Protein AF-0000000077481612 (afdb_homodimer)

Radius of gyration: 26.07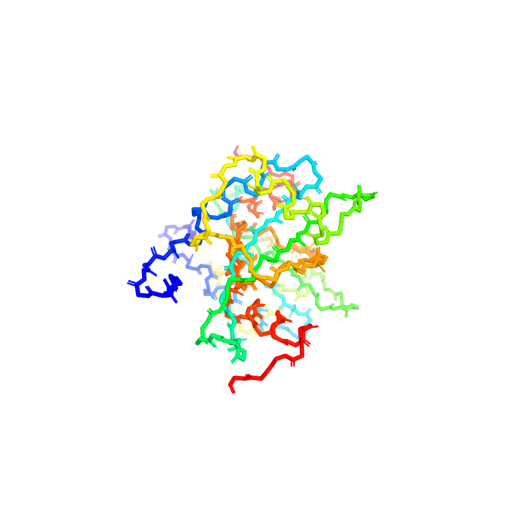 Å; Cα contacts (8 Å, |Δi|>4): 346; chains: 2; bounding box: 36×74×50 Å

Structure (mmCIF, N/CA/C/O backbone):
data_AF-0000000077481612-model_v1
#
loop_
_entity.id
_entity.type
_entity.pdbx_description
1 polymer 'ACSF2 protein'
#
loop_
_atom_site.group_PDB
_atom_site.id
_atom_site.type_symbol
_atom_site.label_atom_id
_atom_site.label_alt_id
_atom_site.label_comp_id
_atom_site.label_asym_id
_atom_site.label_entity_id
_atom_site.label_seq_id
_atom_site.pdbx_PDB_ins_code
_atom_site.Cartn_x
_atom_site.Cartn_y
_atom_site.Cartn_z
_atom_site.occupancy
_atom_site.B_iso_or_equiv
_atom_site.auth_seq_id
_atom_site.auth_comp_id
_atom_site.auth_asym_id
_atom_site.auth_atom_id
_atom_site.pdbx_PDB_model_num
ATOM 1 N N . MET A 1 1 ? 9.594 20.703 1.85 1 82.44 1 MET A N 1
ATOM 2 C CA . MET A 1 1 ? 10.039 21.859 2.615 1 82.44 1 MET A CA 1
ATOM 3 C C . MET A 1 1 ? 9.164 23.078 2.316 1 82.44 1 MET A C 1
ATOM 5 O O . MET A 1 1 ? 8.68 23.234 1.196 1 82.44 1 MET A O 1
ATOM 9 N N . ILE A 1 2 ? 8.945 23.766 3.361 1 88.56 2 ILE A N 1
ATOM 10 C CA . ILE A 1 2 ? 8.07 24.938 3.234 1 88.56 2 ILE A CA 1
ATOM 11 C C . ILE A 1 2 ? 8.875 26.203 3.475 1 88.56 2 ILE A C 1
ATOM 13 O O . ILE A 1 2 ? 9.625 26.297 4.449 1 88.56 2 ILE A O 1
ATOM 17 N N . ILE A 1 3 ? 8.812 27.156 2.613 1 83.31 3 ILE A N 1
ATOM 18 C CA . ILE A 1 3 ? 9.516 28.422 2.775 1 83.31 3 ILE A CA 1
ATOM 19 C C . ILE A 1 3 ? 8.547 29.484 3.295 1 83.31 3 ILE A C 1
ATOM 21 O O . ILE A 1 3 ? 7.594 29.844 2.605 1 83.31 3 ILE A O 1
ATOM 25 N N . ARG A 1 4 ? 8.82 29.844 4.523 1 81.75 4 ARG A N 1
ATOM 26 C CA . ARG A 1 4 ? 8.008 30.875 5.164 1 81.75 4 ARG A CA 1
ATOM 27 C C . ARG A 1 4 ? 8.852 32.094 5.527 1 81.75 4 ARG A C 1
ATOM 29 O O . ARG A 1 4 ? 9.695 32.031 6.426 1 81.75 4 ARG A O 1
ATOM 36 N N . ASN A 1 5 ? 8.523 33.188 4.887 1 81.31 5 ASN A N 1
ATOM 37 C CA . ASN A 1 5 ? 9.25 34.438 5.176 1 81.31 5 ASN A CA 1
ATOM 38 C C . ASN A 1 5 ? 10.758 34.25 5.043 1 81.31 5 ASN A C 1
ATOM 40 O O . ASN A 1 5 ? 11.516 34.625 5.926 1 81.31 5 ASN A O 1
ATOM 44 N N . ALA A 1 6 ? 11.172 33.469 4.109 1 82.69 6 ALA A N 1
ATOM 45 C CA . ALA A 1 6 ? 12.57 33.25 3.742 1 82.69 6 ALA A CA 1
ATOM 46 C C . ALA A 1 6 ? 13.211 32.219 4.648 1 82.69 6 ALA A C 1
ATOM 48 O O . ALA A 1 6 ? 14.43 32.031 4.621 1 82.69 6 ALA A O 1
ATOM 49 N N . TYR A 1 7 ? 12.43 31.625 5.469 1 88 7 TYR A N 1
ATOM 50 C CA . TYR A 1 7 ? 12.922 30.547 6.328 1 88 7 TYR A CA 1
ATOM 51 C C . TYR A 1 7 ? 12.414 29.188 5.848 1 88 7 TYR A C 1
ATOM 53 O O . TYR A 1 7 ? 11.273 29.078 5.383 1 88 7 TYR A O 1
ATOM 61 N N . ASN A 1 8 ? 13.258 28.266 6.012 1 91.06 8 ASN A N 1
ATOM 62 C CA . ASN A 1 8 ? 12.875 26.906 5.68 1 91.06 8 ASN A CA 1
ATOM 63 C C . ASN A 1 8 ? 12.305 26.172 6.891 1 91.06 8 ASN A C 1
ATOM 65 O O . ASN A 1 8 ? 12.961 26.078 7.93 1 91.06 8 ASN A O 1
ATOM 69 N N . VAL A 1 9 ? 11.094 25.75 6.688 1 94 9 VAL A N 1
ATOM 70 C CA . VAL A 1 9 ? 10.453 24.969 7.746 1 94 9 VAL A CA 1
ATOM 71 C C . VAL A 1 9 ? 10.195 23.547 7.266 1 94 9 VAL A C 1
ATOM 73 O O . VAL A 1 9 ? 9.398 23.328 6.355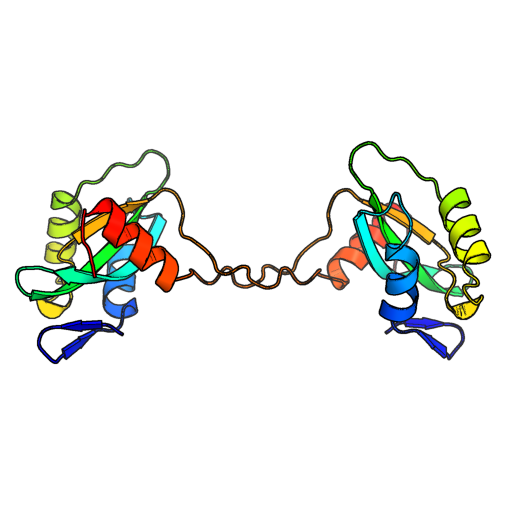 1 94 9 VAL A O 1
ATOM 76 N N . HIS A 1 10 ? 10.945 22.641 7.879 1 95.94 10 HIS A N 1
ATOM 77 C CA . HIS A 1 10 ? 10.656 21.25 7.57 1 95.94 10 HIS A CA 1
ATOM 78 C C . HIS A 1 10 ? 9.305 20.828 8.133 1 95.94 10 HIS A C 1
ATOM 80 O O . HIS A 1 10 ? 8.992 21.125 9.289 1 95.94 10 HIS A O 1
ATOM 86 N N . PRO A 1 11 ? 8.586 20.094 7.371 1 96.75 11 PRO A N 1
ATOM 87 C CA . PRO A 1 11 ? 7.25 19.703 7.82 1 96.75 11 PRO A CA 1
ATOM 88 C C . PRO A 1 11 ? 7.273 18.953 9.148 1 96.75 11 PRO A C 1
ATOM 90 O O . PRO A 1 11 ? 6.391 19.141 9.984 1 96.75 11 PRO A O 1
ATOM 93 N N . SER A 1 12 ? 8.312 18.172 9.336 1 96.5 12 SER A N 1
ATOM 94 C CA . SER A 1 12 ? 8.359 17.328 10.531 1 96.5 12 SER A CA 1
ATOM 95 C C . SER A 1 12 ? 8.469 18.188 11.789 1 96.5 12 SER A C 1
ATOM 97 O O . SER A 1 12 ? 8.023 17.766 12.867 1 96.5 12 SER A O 1
ATOM 99 N N . VAL A 1 13 ? 9.016 19.344 11.68 1 96.31 13 VAL A N 1
ATOM 100 C CA . VAL A 1 13 ? 9.18 20.25 12.82 1 96.31 13 VAL A CA 1
ATOM 101 C C . VAL A 1 13 ? 7.809 20.641 13.367 1 96.31 13 VAL A C 1
ATOM 103 O O . VAL A 1 13 ? 7.645 20.844 14.57 1 96.31 13 VAL A O 1
ATOM 106 N N . VAL A 1 14 ? 6.84 20.719 12.5 1 97.88 14 VAL A N 1
ATOM 107 C CA . VAL A 1 14 ? 5.477 21.078 12.867 1 97.88 14 VAL A CA 1
ATOM 108 C C . VAL A 1 14 ? 4.668 19.828 13.18 1 97.88 14 VAL A C 1
ATOM 110 O O . VAL A 1 14 ? 3.885 19.812 14.133 1 97.88 14 VAL A O 1
ATOM 113 N N . GLU A 1 15 ? 4.941 18.781 12.438 1 98.38 15 GLU A N 1
ATOM 114 C CA . GLU A 1 15 ? 4.195 17.531 12.578 1 98.38 15 GLU A CA 1
ATOM 115 C C . GLU A 1 15 ? 4.465 16.891 13.938 1 98.38 15 GLU A C 1
ATOM 117 O O . GLU A 1 15 ? 3.535 16.422 14.602 1 98.38 15 GLU A O 1
ATOM 122 N N . ALA A 1 16 ? 5.707 16.875 14.328 1 97.62 16 ALA A N 1
ATOM 123 C CA . ALA A 1 16 ? 6.125 16.141 15.523 1 97.62 16 ALA A CA 1
ATOM 124 C C . ALA A 1 16 ? 5.391 16.656 16.766 1 97.62 16 ALA A C 1
ATOM 126 O O . ALA A 1 16 ? 4.73 15.883 17.453 1 97.62 16 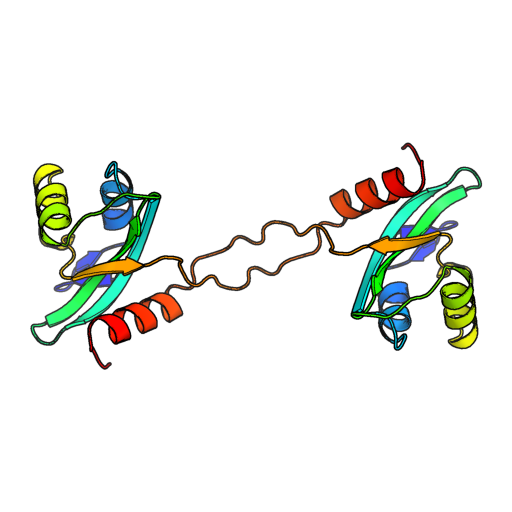ALA A O 1
ATOM 127 N N . PRO A 1 17 ? 5.414 17.891 17.016 1 97.94 17 PRO A N 1
ATOM 128 C CA . PRO A 1 17 ? 4.707 18.359 18.219 1 97.94 17 PRO A CA 1
ATOM 129 C C . PRO A 1 17 ? 3.191 18.203 18.109 1 97.94 17 PRO A C 1
ATOM 131 O O . PRO A 1 17 ? 2.521 17.906 19.094 1 97.94 17 PRO A O 1
ATOM 134 N N . LEU A 1 18 ? 2.604 18.438 16.922 1 98.25 18 LEU A N 1
ATOM 135 C CA . LEU A 1 18 ? 1.158 18.344 16.75 1 98.25 18 LEU A CA 1
ATOM 136 C C . LEU A 1 18 ? 0.681 16.906 16.953 1 98.25 18 LEU A C 1
ATOM 138 O O . LEU A 1 18 ? -0.434 16.672 17.438 1 98.25 18 LEU A O 1
ATOM 142 N N . SER A 1 19 ? 1.5 16.031 16.578 1 97.94 19 SER A N 1
ATOM 143 C CA . SER A 1 19 ? 1.149 14.617 16.688 1 97.94 19 SER A CA 1
ATOM 144 C C . SER A 1 19 ? 0.989 14.211 18.156 1 97.94 19 SER A C 1
ATOM 146 O O . SER A 1 19 ? 0.402 13.164 18.453 1 97.94 19 SER A O 1
ATOM 148 N N . LYS A 1 20 ? 1.458 15 19.062 1 96.75 20 LYS A N 1
ATOM 149 C CA . LYS A 1 20 ? 1.392 14.703 20.484 1 96.75 20 LYS A CA 1
ATOM 150 C C . LYS A 1 20 ? 0.046 15.117 21.078 1 96.75 20 LYS A C 1
ATOM 152 O O . LYS A 1 20 ? -0.263 14.789 22.219 1 96.75 20 LYS A O 1
ATOM 157 N N . HIS A 1 21 ? -0.741 15.859 20.438 1 97.62 21 HIS A N 1
ATOM 158 C CA . HIS A 1 21 ? -2.064 16.234 20.922 1 97.62 21 HIS A CA 1
ATOM 159 C C . HIS A 1 21 ? -2.914 15.008 21.219 1 97.62 21 HIS A C 1
ATOM 161 O O . HIS A 1 21 ? -3.01 14.102 20.391 1 97.62 21 HIS A O 1
ATOM 167 N N . PRO A 1 22 ? -3.592 14.953 22.281 1 97.12 22 PRO A N 1
ATOM 168 C CA . PRO A 1 22 ? -4.289 13.742 22.719 1 97.12 22 PRO A CA 1
ATOM 169 C C . PRO A 1 22 ? -5.406 13.328 21.766 1 97.12 22 PRO A C 1
ATOM 171 O O . PRO A 1 22 ? -5.754 12.148 21.688 1 97.12 22 PRO A O 1
ATOM 174 N N . LYS A 1 23 ? -5.91 14.258 21 1 98.12 23 LYS A N 1
ATOM 175 C CA . LYS A 1 23 ? -7.059 13.961 20.156 1 98.12 23 LYS A CA 1
ATOM 176 C C . LYS A 1 23 ? -6.633 13.742 18.703 1 98.12 23 LYS A C 1
ATOM 178 O O . LYS A 1 23 ? -7.465 13.438 17.859 1 98.12 23 LYS A O 1
ATOM 183 N N . VAL A 1 24 ? -5.332 13.805 18.359 1 98.06 24 VAL A N 1
ATOM 184 C CA . VAL A 1 24 ? -4.836 13.711 16.984 1 98.06 24 VAL A CA 1
ATOM 185 C C . VAL A 1 24 ? -4.34 12.289 16.703 1 98.06 24 VAL A C 1
ATOM 187 O O . VAL A 1 24 ? -3.545 11.742 17.469 1 98.06 24 VAL A O 1
ATOM 190 N N . GLN A 1 25 ? -4.859 11.664 15.68 1 97.5 25 GLN A N 1
ATOM 191 C CA . GLN A 1 25 ? -4.406 10.352 15.227 1 97.5 25 GLN A CA 1
ATOM 192 C C . GLN A 1 25 ? -3.184 10.477 14.32 1 97.5 25 GLN A C 1
ATOM 194 O O . GLN A 1 25 ? -2.242 9.688 14.438 1 97.5 25 GLN A O 1
ATOM 199 N N . ASP A 1 26 ? -3.293 11.406 13.359 1 97 26 ASP A N 1
ATOM 200 C CA . ASP A 1 26 ? -2.215 11.633 12.406 1 97 26 ASP A CA 1
ATOM 201 C C . ASP A 1 26 ? -2.227 13.07 11.891 1 97 26 ASP A C 1
ATOM 203 O O . ASP A 1 26 ? -3.264 13.734 11.914 1 97 26 ASP A O 1
ATOM 207 N N . VAL A 1 27 ? -1.103 13.539 11.523 1 98.44 27 VAL A N 1
ATOM 208 C CA . VAL A 1 27 ? -1.005 14.906 11.031 1 98.44 27 VAL A CA 1
ATOM 209 C C . VAL A 1 27 ? 0.068 14.992 9.945 1 98.44 27 VAL A C 1
ATOM 211 O O . VAL A 1 27 ? 1.128 14.375 10.07 1 98.44 27 VAL A O 1
ATOM 214 N N . ARG A 1 28 ? -0.26 15.719 8.93 1 98.19 28 ARG A N 1
ATOM 215 C CA . ARG A 1 28 ? 0.676 16.031 7.852 1 98.19 28 ARG A CA 1
ATOM 216 C C . ARG A 1 28 ? 0.615 17.516 7.48 1 98.19 28 ARG A C 1
ATOM 218 O O . ARG A 1 28 ? -0.46 18.109 7.484 1 98.19 28 ARG A O 1
ATOM 225 N N . ILE A 1 29 ? 1.777 17.984 7.16 1 98.38 29 ILE A N 1
ATOM 226 C CA . ILE A 1 29 ? 1.876 19.422 6.871 1 98.38 29 ILE A CA 1
ATOM 227 C C . ILE A 1 29 ? 2.088 19.625 5.371 1 98.38 29 ILE A C 1
ATOM 229 O O . ILE A 1 29 ? 2.904 18.938 4.754 1 98.38 29 ILE A O 1
ATOM 233 N N . VAL A 1 30 ? 1.317 20.516 4.879 1 97.06 30 VAL A N 1
ATOM 234 C CA . VAL A 1 30 ? 1.539 20.969 3.51 1 97.06 30 VAL A CA 1
ATOM 235 C C . VAL A 1 30 ? 1.573 22.5 3.479 1 97.06 30 VAL A C 1
ATOM 237 O O . VAL A 1 30 ? 1.22 23.156 4.461 1 97.06 30 VAL A O 1
ATOM 240 N N . SER A 1 31 ? 2.025 23.047 2.387 1 96.06 31 SER A N 1
ATOM 241 C CA . SER A 1 31 ? 1.963 24.484 2.146 1 96.06 31 SER A CA 1
ATOM 242 C C . SER A 1 31 ? 0.891 24.828 1.118 1 96.06 31 SER A C 1
ATOM 244 O O . SER A 1 31 ? 0.707 24.094 0.14 1 96.06 31 SER A O 1
ATOM 246 N N . VAL A 1 32 ? 0.222 25.922 1.37 1 95.31 32 VAL A N 1
ATOM 247 C CA . VAL A 1 32 ? -0.818 26.359 0.449 1 95.31 32 VAL A CA 1
ATOM 248 C C . VAL A 1 32 ? -0.63 27.844 0.138 1 95.31 32 VAL A C 1
ATOM 250 O O . VAL A 1 32 ? -0.008 28.578 0.913 1 95.31 32 VAL A O 1
ATOM 253 N N . PRO A 1 33 ? -1.153 28.219 -1.022 1 93.06 33 PRO A N 1
ATOM 254 C CA . PRO A 1 33 ? -1.11 29.656 -1.292 1 93.06 33 PRO A CA 1
ATOM 255 C C . PRO A 1 33 ? -1.98 30.453 -0.33 1 93.06 33 PRO A C 1
ATOM 257 O O . PRO A 1 33 ? -3.025 29.984 0.116 1 93.06 33 PRO A O 1
ATOM 260 N N . ASP A 1 34 ? -1.509 31.625 0.02 1 87.75 34 ASP A N 1
ATOM 261 C CA . ASP A 1 34 ? -2.268 32.5 0.923 1 87.75 34 ASP A CA 1
ATOM 262 C C . ASP A 1 34 ? -2.305 33.938 0.412 1 87.75 34 ASP A C 1
ATOM 264 O O . ASP A 1 34 ? -1.282 34.469 -0.02 1 87.75 34 ASP A O 1
ATOM 268 N N . PRO A 1 35 ? -3.461 34.469 0.423 1 82.69 35 PRO A N 1
ATOM 269 C CA . PRO A 1 35 ? -3.609 35.812 -0.076 1 82.69 35 PRO A CA 1
ATOM 270 C C . PRO A 1 35 ? -2.738 36.812 0.677 1 82.69 35 PRO A C 1
ATOM 272 O O . PRO A 1 35 ? -2.285 37.812 0.096 1 82.69 35 PRO A O 1
ATOM 275 N N . ALA A 1 36 ? -2.625 36.625 1.955 1 79 36 ALA A N 1
ATOM 276 C CA . ALA A 1 36 ? -1.896 37.562 2.803 1 79 36 ALA A CA 1
ATOM 277 C C . ALA A 1 36 ? -0.388 37.375 2.68 1 79 36 ALA A C 1
ATOM 279 O O . ALA A 1 36 ? 0.392 38.281 2.922 1 79 36 ALA A O 1
ATOM 280 N N . SER A 1 37 ? -0.119 36.156 2.289 1 78.69 37 SER A N 1
ATOM 281 C CA . SER A 1 37 ? 1.284 35.781 2.139 1 78.69 37 SER A CA 1
ATOM 282 C C . SER A 1 37 ? 1.513 35 0.859 1 78.69 37 SER A C 1
ATOM 284 O O . SER A 1 37 ? 0.578 34.75 0.086 1 78.69 37 SER A O 1
ATOM 286 N N . VAL A 1 38 ? 2.773 34.625 0.531 1 82.25 38 VAL A N 1
ATOM 287 C CA . VAL A 1 38 ? 3.09 33.781 -0.617 1 82.25 38 VAL A CA 1
ATOM 288 C C . VAL A 1 38 ? 2.652 32.344 -0.338 1 82.25 38 VAL A C 1
ATOM 290 O O . VAL A 1 38 ? 1.915 31.75 -1.127 1 82.25 38 VAL A O 1
ATOM 293 N N . GLU A 1 39 ? 3.047 31.906 0.846 1 90.81 39 GLU A N 1
ATOM 294 C CA . GLU A 1 39 ? 2.699 30.547 1.269 1 90.81 39 GLU A CA 1
ATOM 295 C C . GLU A 1 39 ? 2.369 30.5 2.758 1 90.81 39 GLU A C 1
ATOM 297 O O . GLU A 1 39 ? 2.883 31.312 3.537 1 90.81 39 GLU A O 1
ATOM 302 N N . GLU A 1 40 ? 1.431 29.656 3.025 1 93.5 40 GLU A N 1
ATOM 303 C CA . GLU A 1 40 ? 1.043 29.422 4.414 1 93.5 40 GLU A CA 1
ATOM 304 C C . GLU A 1 40 ? 1.075 27.938 4.758 1 93.5 40 GLU A C 1
ATOM 306 O O . GLU A 1 40 ? 0.86 27.094 3.889 1 93.5 40 GLU A O 1
ATOM 311 N N . ILE A 1 41 ? 1.38 27.641 6.027 1 96.75 41 ILE A N 1
ATOM 312 C CA . ILE A 1 41 ? 1.375 26.266 6.52 1 96.75 41 ILE A CA 1
ATOM 313 C C . ILE A 1 41 ? -0.061 25.828 6.777 1 96.75 41 ILE A C 1
ATOM 315 O O . ILE A 1 41 ? -0.836 26.531 7.418 1 96.75 41 ILE A O 1
ATOM 319 N N . CYS A 1 42 ? -0.366 24.75 6.25 1 97.88 42 CYS A N 1
ATOM 320 C CA . CYS A 1 42 ? -1.646 24.094 6.52 1 97.88 42 CYS A CA 1
ATOM 321 C C . CYS A 1 42 ? -1.446 22.75 7.215 1 97.88 42 CYS A C 1
ATOM 323 O O . CYS A 1 42 ? -0.768 21.875 6.684 1 97.88 42 CYS A O 1
ATOM 325 N N . ALA A 1 43 ? -1.963 22.578 8.391 1 98.81 43 ALA A N 1
ATOM 326 C CA . ALA A 1 43 ? -1.956 21.297 9.086 1 98.81 43 ALA A CA 1
ATOM 327 C C . ALA A 1 43 ? -3.168 20.469 8.703 1 98.81 43 ALA A C 1
ATOM 329 O O . ALA A 1 43 ? -4.312 20.859 8.945 1 98.81 43 ALA A O 1
ATOM 330 N N . CYS A 1 44 ? -2.928 19.375 8.117 1 98.81 44 CYS A N 1
ATOM 331 C CA . CYS A 1 44 ? -3.949 18.375 7.805 1 98.81 44 CYS A CA 1
ATOM 332 C C . CYS A 1 44 ? -4.023 17.312 8.891 1 98.81 44 CYS A C 1
ATOM 334 O O . CYS A 1 44 ? -3.061 16.578 9.109 1 98.81 44 CYS A O 1
ATOM 336 N N . ILE A 1 45 ? -5.172 17.172 9.492 1 98.69 45 ILE A N 1
ATOM 337 C CA . ILE A 1 45 ? -5.223 16.422 10.742 1 98.69 45 ILE A CA 1
ATOM 338 C C . ILE A 1 45 ? -6.297 15.336 10.648 1 98.69 45 ILE A C 1
ATOM 340 O O . ILE A 1 45 ? -7.391 15.586 10.141 1 98.69 45 ILE A O 1
ATOM 344 N N . ILE A 1 46 ? -5.965 14.195 11.055 1 97.56 46 ILE A N 1
ATOM 345 C CA . ILE A 1 46 ? -6.926 13.133 11.32 1 97.56 46 ILE A CA 1
ATOM 346 C C . ILE A 1 46 ? -7.109 12.969 12.82 1 97.56 46 ILE A C 1
ATOM 348 O O . ILE A 1 46 ? -6.133 12.797 13.562 1 97.56 46 ILE A O 1
ATOM 352 N N . LEU A 1 47 ? -8.312 13.039 13.242 1 97.44 47 LEU A N 1
ATOM 353 C CA . LEU A 1 47 ? -8.602 12.922 14.664 1 97.44 47 LEU A CA 1
ATOM 354 C C . LEU A 1 47 ? -8.859 11.469 15.047 1 97.44 47 LEU A C 1
ATOM 356 O O . LEU A 1 47 ? -9.273 10.664 14.203 1 97.44 47 LEU A O 1
ATOM 360 N N . LYS A 1 48 ? -8.578 11.133 16.266 1 96 48 LYS A N 1
ATOM 361 C CA . LYS A 1 48 ? -8.953 9.828 16.797 1 96 48 LYS A CA 1
ATOM 362 C C . LYS A 1 48 ? -10.461 9.625 16.734 1 96 48 LYS A C 1
ATOM 364 O O . LYS A 1 48 ? -11.227 10.594 16.766 1 96 48 LYS A O 1
ATOM 369 N N . GLU A 1 49 ? -10.844 8.484 16.688 1 93.5 49 GLU A N 1
ATOM 370 C CA . GLU A 1 49 ? -12.258 8.156 16.594 1 93.5 49 GLU A CA 1
ATOM 371 C C . GLU A 1 49 ? -13.055 8.812 17.719 1 93.5 49 GLU A C 1
ATOM 373 O O . GLU A 1 49 ? -12.648 8.75 18.875 1 93.5 49 GLU A O 1
ATOM 378 N N . GLY A 1 50 ? -14.133 9.562 17.359 1 95.12 50 GLY A N 1
ATOM 379 C CA . GLY A 1 50 ? -15.039 10.141 18.344 1 95.12 50 GLY A CA 1
ATOM 380 C C . GLY A 1 50 ? -14.562 11.477 18.875 1 95.12 50 GLY A C 1
ATOM 381 O O . GLY A 1 50 ? -15.25 12.102 19.703 1 95.12 50 GLY A O 1
ATOM 382 N N . GLN A 1 51 ? -13.367 11.891 18.547 1 96.81 51 GLN A N 1
ATOM 383 C CA . GLN A 1 51 ? -12.828 13.141 19.047 1 96.81 51 GLN A CA 1
ATOM 384 C C . GLN A 1 51 ? -13.211 14.312 18.156 1 96.81 51 GLN A C 1
ATOM 386 O O . GLN A 1 51 ? -13.5 14.125 16.969 1 96.81 51 GLN A O 1
ATOM 391 N N . SER A 1 52 ? -13.32 15.461 18.75 1 97.06 52 SER A N 1
ATOM 392 C CA . SER A 1 52 ? -13.57 16.703 18.031 1 97.06 52 SER A CA 1
ATOM 393 C C . SER A 1 52 ? -12.672 17.828 18.531 1 97.06 52 SER A C 1
ATOM 395 O O . SER A 1 52 ? -12.5 18 19.734 1 97.06 52 SER A O 1
ATOM 397 N N . VAL A 1 53 ? -12.062 18.453 17.641 1 96.38 53 VAL A N 1
ATOM 398 C CA . VAL A 1 53 ? -11.25 19.641 17.922 1 96.38 53 VAL A CA 1
ATOM 399 C C . VAL A 1 53 ? -11.508 20.703 16.859 1 96.38 53 VAL A C 1
ATOM 401 O O . VAL A 1 53 ? -11.836 20.391 15.719 1 96.38 53 VAL A O 1
ATOM 404 N N . ASP A 1 54 ? -11.492 21.938 17.297 1 96.25 54 ASP A N 1
ATOM 405 C CA . ASP A 1 54 ? -11.578 22.984 16.281 1 96.25 54 ASP A CA 1
ATOM 406 C C . ASP A 1 54 ? -10.242 23.719 16.141 1 96.25 54 ASP A C 1
ATOM 408 O O . ASP A 1 54 ? -9.281 23.422 16.859 1 96.25 54 ASP A O 1
ATOM 412 N N . SER A 1 55 ? -10.195 24.625 15.18 1 97.75 55 SER A N 1
ATOM 413 C CA . SER A 1 55 ? -8.961 25.328 14.859 1 97.75 55 SER A CA 1
ATOM 414 C C . SER A 1 55 ? -8.445 26.109 16.062 1 97.75 55 SER A C 1
ATOM 416 O O . SER A 1 55 ? -7.238 26.219 16.266 1 97.75 55 SER A O 1
ATOM 418 N N . GLU A 1 56 ? -9.375 26.641 16.844 1 97.88 56 GLU A N 1
ATOM 419 C CA . GLU A 1 56 ? -8.984 27.422 18 1 97.88 56 GLU A CA 1
ATOM 420 C C . GLU A 1 56 ? -8.281 26.562 19.047 1 97.88 56 GLU A C 1
ATOM 422 O O . GLU A 1 56 ? -7.277 26.969 19.625 1 97.88 56 GLU A O 1
ATOM 427 N N . GLU A 1 57 ? -8.852 25.469 19.297 1 97.75 57 GLU A N 1
ATOM 428 C CA . GLU A 1 57 ? -8.227 24.547 20.219 1 97.75 57 GLU A CA 1
ATOM 429 C C . GLU A 1 57 ? -6.848 24.109 19.734 1 97.75 57 GLU A C 1
ATOM 431 O O . GLU A 1 57 ? -5.91 24 20.531 1 97.75 57 GLU A O 1
ATOM 436 N N . MET A 1 58 ? -6.727 23.859 18.438 1 98.31 58 MET A N 1
ATOM 437 C 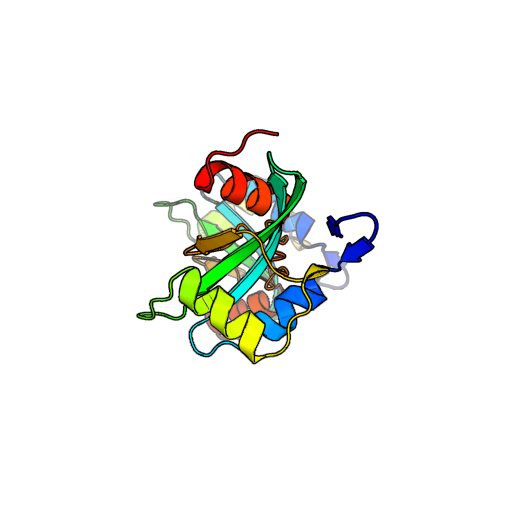CA . MET A 1 58 ? -5.434 23.469 17.891 1 98.31 58 MET A CA 1
ATOM 438 C C . MET A 1 58 ? -4.418 24.594 18.031 1 98.31 58 MET A C 1
ATOM 440 O O . MET A 1 58 ? -3.264 24.359 18.391 1 98.31 58 MET A O 1
ATOM 444 N N . LYS A 1 59 ? -4.852 25.844 17.781 1 97.75 59 LYS A N 1
ATOM 445 C CA . LYS A 1 59 ? -3.973 27 17.938 1 97.75 59 LYS A CA 1
ATOM 446 C C . LYS A 1 59 ? -3.494 27.141 19.375 1 97.75 59 LYS A C 1
ATOM 448 O O . LYS A 1 59 ? -2.309 27.359 19.625 1 97.75 59 LYS A O 1
ATOM 453 N N . THR A 1 60 ? -4.445 27.047 20.25 1 97.94 60 THR A N 1
ATOM 454 C CA . THR A 1 60 ? -4.121 27.141 21.672 1 97.94 60 THR A CA 1
ATOM 455 C C . THR A 1 60 ? -3.1 26.078 22.078 1 97.94 60 THR A C 1
ATOM 457 O O . THR A 1 60 ? -2.154 26.359 22.812 1 97.94 60 THR A O 1
ATOM 460 N N . PHE A 1 61 ? -3.275 24.859 21.625 1 98.38 61 PHE A N 1
ATOM 461 C CA . PHE A 1 61 ? -2.328 23.781 21.891 1 98.38 61 PHE A CA 1
ATOM 462 C C . PHE A 1 61 ? -0.938 24.156 21.391 1 98.38 61 PHE A C 1
ATOM 464 O O . PHE A 1 61 ? 0.056 23.953 22.094 1 98.38 61 PHE A O 1
ATOM 471 N N . CYS A 1 62 ? -0.866 24.641 20.141 1 98.25 62 CYS A N 1
ATOM 472 C CA . CYS A 1 62 ? 0.415 25.031 19.562 1 98.25 62 CYS A CA 1
ATOM 473 C C . CYS A 1 62 ? 1.109 26.062 20.453 1 98.25 62 CYS A C 1
ATOM 475 O O . CYS A 1 62 ? 2.311 25.953 20.719 1 98.25 62 CYS A O 1
ATOM 477 N N . VAL A 1 63 ? 0.31 27 20.938 1 97.5 63 VAL A N 1
ATOM 478 C CA . VAL A 1 63 ? 0.852 28.031 21.797 1 97.5 63 VAL A CA 1
ATOM 479 C C . VAL A 1 63 ? 1.364 27.422 23.094 1 97.5 63 VAL A C 1
ATOM 481 O O . VAL A 1 63 ? 2.469 27.719 23.547 1 97.5 63 VAL A O 1
ATOM 484 N N . ASP A 1 64 ? 0.573 26.594 23.641 1 97.5 64 ASP A N 1
ATOM 485 C CA . ASP A 1 64 ? 0.869 25.984 24.938 1 97.5 64 ASP A CA 1
ATOM 486 C C . ASP A 1 64 ? 2.168 25.188 24.875 1 97.5 64 ASP A C 1
ATOM 488 O O . ASP A 1 64 ? 2.914 25.125 25.859 1 97.5 64 ASP A O 1
ATOM 492 N N . ILE A 1 65 ? 2.418 24.578 23.797 1 96.75 65 ILE A N 1
ATOM 493 C CA . ILE A 1 65 ? 3.598 23.719 23.703 1 96.75 65 ILE A CA 1
ATOM 494 C C . ILE A 1 65 ? 4.805 24.547 23.281 1 96.75 65 ILE A C 1
ATOM 496 O O . ILE A 1 65 ? 5.898 24.016 23.078 1 96.75 65 ILE A O 1
ATOM 500 N N . GLY A 1 66 ? 4.594 25.828 22.984 1 96.62 66 GLY A N 1
ATOM 501 C CA . GLY A 1 66 ? 5.707 26.719 22.703 1 96.62 66 GLY A CA 1
ATOM 502 C C . GLY A 1 66 ? 6.098 26.75 21.234 1 96.62 66 GLY A C 1
ATOM 503 O O . GLY A 1 66 ? 7.258 27 20.906 1 96.62 66 GLY A O 1
ATOM 504 N N . MET A 1 67 ? 5.184 26.469 20.375 1 97.19 67 MET A N 1
ATOM 505 C CA . MET A 1 67 ? 5.492 26.547 18.938 1 97.19 67 MET A CA 1
ATOM 506 C C . MET A 1 67 ? 5.836 27.969 18.547 1 97.19 67 MET A C 1
ATOM 508 O O . MET A 1 67 ? 5.141 28.922 18.922 1 97.19 67 MET A O 1
ATOM 512 N N . VAL A 1 68 ? 6.906 28.094 17.875 1 95.56 68 VAL A N 1
ATOM 513 C CA . VAL A 1 68 ? 7.359 29.438 17.5 1 95.56 68 VAL A CA 1
ATOM 514 C C . VAL A 1 68 ? 6.52 29.953 16.328 1 95.56 68 VAL A C 1
ATOM 516 O O . VAL A 1 68 ? 5.992 29.172 15.539 1 95.56 68 VAL A O 1
ATOM 519 N N . PRO A 1 69 ? 6.402 31.234 16.109 1 94.5 69 PRO A N 1
ATOM 520 C CA . PRO A 1 69 ? 5.5 31.844 15.148 1 94.5 69 PRO A CA 1
ATOM 521 C C . PRO A 1 69 ? 5.73 31.344 13.719 1 94.5 69 PRO A C 1
ATOM 523 O O . PRO A 1 69 ? 4.77 31.094 12.992 1 94.5 69 PRO A O 1
ATOM 526 N N . ILE A 1 70 ? 6.988 31.109 13.312 1 94.12 70 ILE A N 1
ATOM 527 C CA . ILE A 1 70 ? 7.297 30.719 11.945 1 94.12 70 ILE A CA 1
ATOM 528 C C . ILE A 1 70 ? 6.809 29.297 11.695 1 94.12 70 ILE A C 1
ATOM 530 O O . ILE A 1 70 ? 6.609 28.891 10.555 1 94.12 70 ILE A O 1
ATOM 534 N N . GLU A 1 71 ? 6.59 28.531 12.742 1 95.75 71 GLU A N 1
ATOM 535 C CA . GLU A 1 71 ? 6.129 27.141 12.656 1 95.75 71 GLU A CA 1
ATOM 536 C C . GLU A 1 71 ? 4.609 27.062 12.781 1 95.75 71 GLU A C 1
ATOM 538 O O . GLU A 1 71 ? 4.012 26.031 12.461 1 95.75 71 GLU A O 1
ATOM 543 N N . MET A 1 72 ? 3.996 28.125 13.148 1 96.69 72 MET A N 1
ATOM 544 C CA . MET A 1 72 ? 2.564 28.109 13.438 1 96.69 72 MET A CA 1
ATOM 545 C C . MET A 1 72 ? 1.748 27.938 12.164 1 96.69 72 MET A C 1
ATOM 547 O O . MET A 1 72 ? 1.849 28.734 11.242 1 96.69 72 MET A O 1
ATOM 551 N N . PRO A 1 73 ? 0.925 26.891 12.164 1 97.56 73 PRO A N 1
ATOM 552 C CA . PRO A 1 73 ? 0.053 26.75 10.992 1 97.56 73 PRO A CA 1
ATOM 553 C C . PRO A 1 73 ? -0.964 27.891 10.883 1 97.56 73 PRO A C 1
ATOM 555 O O . PRO A 1 73 ? -1.553 28.297 11.891 1 97.56 73 PRO A O 1
ATOM 558 N N . GLY A 1 74 ? -1.126 28.375 9.727 1 95.94 74 GLY A N 1
ATOM 559 C CA . GLY A 1 74 ? -2.182 29.344 9.469 1 95.94 74 GLY A CA 1
ATOM 560 C C . GLY A 1 74 ? -3.541 28.703 9.258 1 95.94 74 GLY A C 1
ATOM 561 O O . GLY A 1 74 ? -4.574 29.344 9.453 1 95.94 74 GLY A O 1
ATOM 562 N N . TYR A 1 75 ? -3.51 27.5 8.82 1 97.19 75 TYR A N 1
ATOM 563 C CA . TYR A 1 75 ? -4.738 26.766 8.586 1 97.19 75 TYR A CA 1
ATOM 564 C C . TYR A 1 75 ? -4.695 25.406 9.281 1 97.19 75 TYR A C 1
ATOM 566 O O . TYR A 1 75 ? -3.652 24.75 9.312 1 97.19 75 TYR A O 1
ATOM 574 N N . PHE A 1 76 ? -5.809 25 9.852 1 98.56 76 PHE A N 1
ATOM 575 C CA . PHE A 1 76 ? -6.062 23.641 10.344 1 98.56 76 PHE A CA 1
ATOM 576 C C . PHE A 1 76 ? -7.254 23.016 9.633 1 98.56 76 PHE A C 1
ATOM 578 O O . PHE A 1 76 ? -8.359 23.562 9.672 1 98.56 76 PHE A O 1
ATOM 585 N N . ILE A 1 77 ? -6.992 21.953 8.961 1 98.31 77 ILE A N 1
ATOM 586 C CA . ILE A 1 77 ? -8.125 21.234 8.375 1 98.31 77 ILE A CA 1
ATOM 587 C C . ILE A 1 77 ? -8.18 19.812 8.93 1 98.31 77 ILE A C 1
ATOM 589 O O . ILE A 1 77 ? -7.156 19.25 9.32 1 98.31 77 ILE A O 1
ATOM 593 N N . PHE A 1 78 ? -9.367 19.25 8.922 1 98.31 78 PHE A N 1
ATOM 594 C CA . PHE A 1 78 ? -9.609 17.938 9.5 1 98.31 78 PHE A CA 1
ATOM 595 C C . PHE A 1 78 ? -10.117 16.969 8.438 1 98.31 78 PHE A C 1
ATOM 597 O O . PHE A 1 78 ? -11.102 17.266 7.75 1 98.31 78 PHE A O 1
ATOM 604 N N . LEU A 1 79 ? -9.383 15.883 8.281 1 97.44 79 LEU A N 1
ATOM 605 C CA . LEU A 1 79 ? -9.672 14.883 7.258 1 97.44 79 LEU A CA 1
ATOM 606 C C . LEU A 1 79 ? -9.914 13.516 7.891 1 97.44 79 LEU A C 1
ATOM 608 O O . LEU A 1 79 ? -9.453 13.25 9.008 1 97.44 79 LEU A O 1
ATOM 612 N N . ASP A 1 80 ? -10.562 12.656 7.062 1 95.06 80 ASP A N 1
ATOM 613 C CA . ASP A 1 80 ? -10.797 11.297 7.527 1 95.06 80 ASP A CA 1
ATOM 614 C C . ASP A 1 80 ? -9.609 10.391 7.211 1 95.06 80 ASP A C 1
ATOM 616 O O . ASP A 1 80 ? -9.344 9.422 7.93 1 95.06 80 ASP A O 1
ATOM 620 N N . GLU A 1 81 ? -8.977 10.641 6.066 1 93.56 81 GLU A N 1
ATOM 621 C CA . GLU A 1 81 ? -7.82 9.875 5.605 1 93.56 81 GLU A CA 1
ATOM 622 C C . GLU A 1 81 ? -6.902 10.734 4.738 1 93.56 81 GLU A C 1
ATOM 624 O O . GLU A 1 81 ? -7.32 11.773 4.219 1 93.56 81 GLU A O 1
ATOM 629 N N . PHE A 1 82 ? -5.645 10.32 4.711 1 94.5 82 PHE A N 1
ATOM 630 C CA . PHE A 1 82 ? -4.707 10.961 3.795 1 94.5 82 PHE A CA 1
ATOM 631 C C . PHE A 1 82 ? -4.641 10.211 2.473 1 94.5 82 PHE A C 1
ATOM 633 O O . PHE A 1 82 ? -4.762 8.984 2.443 1 94.5 82 PHE A O 1
ATOM 640 N N . PRO A 1 83 ? -4.438 10.961 1.398 1 91.69 83 PRO A N 1
ATOM 641 C CA . PRO A 1 83 ? -4.082 10.266 0.161 1 91.69 83 PRO A CA 1
ATOM 642 C C . PRO A 1 83 ? -2.713 9.594 0.238 1 91.69 83 PRO A C 1
ATOM 644 O O . PRO A 1 83 ? -1.766 10.164 0.78 1 91.69 83 PRO A O 1
ATOM 647 N N . VAL A 1 84 ? -2.662 8.398 -0.219 1 85.81 84 VAL A N 1
ATOM 648 C CA . VAL A 1 84 ? -1.409 7.656 -0.151 1 85.81 84 VAL A CA 1
ATOM 649 C C . VAL A 1 84 ? -0.961 7.27 -1.559 1 85.81 84 VAL A C 1
ATOM 651 O O . VAL A 1 84 ? -1.784 7.152 -2.469 1 85.81 84 VAL A O 1
ATOM 654 N N . VAL A 1 85 ? 0.292 7.508 -1.761 1 72.06 85 VAL A N 1
ATOM 655 C CA . VAL A 1 85 ? 0.872 6.992 -2.996 1 72.06 85 VAL A CA 1
ATOM 656 C C . VAL A 1 85 ? 0.896 5.465 -2.957 1 72.06 85 VAL A C 1
ATOM 658 O O . VAL A 1 85 ? 1.097 4.871 -1.897 1 72.06 85 VAL A O 1
ATOM 661 N N . ALA A 1 86 ? -0.002 4.973 -3.867 1 58.38 86 ALA A N 1
ATOM 662 C CA . ALA A 1 86 ? -0.024 3.516 -3.992 1 58.38 86 ALA A CA 1
ATOM 663 C C . ALA A 1 86 ? 1.363 2.924 -3.766 1 58.38 86 ALA A C 1
ATOM 665 O O . ALA A 1 86 ? 2.352 3.408 -4.324 1 58.38 86 ALA A O 1
ATOM 666 N N . THR A 1 87 ? 1.748 2.785 -2.568 1 54.59 87 THR A N 1
ATOM 667 C CA . THR A 1 87 ? 2.938 1.95 -2.441 1 54.59 87 THR A CA 1
ATOM 668 C C . THR A 1 87 ? 2.746 0.623 -3.17 1 54.59 87 THR A C 1
ATOM 670 O O . THR A 1 87 ? 1.617 0.161 -3.344 1 54.59 87 THR A O 1
ATOM 673 N N . LEU A 1 88 ? 3.494 0.373 -4.141 1 54.91 88 LEU A N 1
ATOM 674 C CA . LEU A 1 88 ? 3.555 -0.906 -4.84 1 54.91 88 LEU A CA 1
ATOM 675 C C . LEU A 1 88 ? 3.162 -2.053 -3.914 1 54.91 88 LEU A C 1
ATOM 677 O O . LEU A 1 88 ? 3.641 -2.131 -2.781 1 54.91 88 LEU A O 1
ATOM 681 N N . ARG A 1 89 ? 1.823 -2.271 -3.857 1 62.59 89 ARG A N 1
ATOM 682 C CA . ARG A 1 89 ? 1.395 -3.496 -3.189 1 62.59 89 ARG A CA 1
ATOM 683 C C . ARG A 1 89 ? 2.107 -4.715 -3.768 1 62.59 89 ARG A C 1
ATOM 685 O O . ARG A 1 89 ? 1.678 -5.27 -4.781 1 62.59 89 ARG A O 1
ATOM 692 N N . LYS A 1 90 ? 3.43 -4.695 -3.457 1 77 90 LYS A N 1
ATOM 693 C CA . LYS A 1 90 ? 4.152 -5.887 -3.902 1 77 90 LYS A CA 1
ATOM 694 C C . LYS A 1 90 ? 3.666 -7.133 -3.17 1 77 90 LYS A C 1
ATOM 696 O O . LYS A 1 90 ? 3.477 -7.105 -1.951 1 77 90 LYS A O 1
ATOM 701 N N . VAL A 1 91 ? 3.186 -8.07 -3.877 1 87 91 VAL A N 1
ATOM 702 C CA . VAL A 1 91 ? 2.752 -9.328 -3.283 1 87 91 VAL A CA 1
ATOM 703 C C . VAL A 1 91 ? 3.844 -9.867 -2.363 1 87 91 VAL A C 1
ATOM 705 O O . VAL A 1 91 ? 5.02 -9.898 -2.736 1 87 91 VAL A O 1
ATOM 708 N N . ASP A 1 92 ? 3.521 -10.164 -1.124 1 89.62 92 ASP A N 1
ATOM 709 C CA . ASP A 1 92 ? 4.41 -10.852 -0.194 1 89.62 92 ASP A CA 1
ATOM 710 C C . ASP A 1 92 ? 4.492 -12.344 -0.519 1 89.62 92 ASP A C 1
ATOM 712 O O . ASP A 1 92 ? 3.701 -13.141 -0.012 1 89.62 92 ASP A O 1
ATOM 716 N N . ARG A 1 93 ? 5.453 -12.734 -1.31 1 92.62 93 ARG A N 1
ATOM 717 C CA . ARG A 1 93 ? 5.551 -14.102 -1.812 1 92.62 93 ARG A CA 1
ATOM 718 C C . ARG A 1 93 ? 5.863 -15.078 -0.682 1 92.62 93 ARG A C 1
ATOM 720 O O . ARG A 1 93 ? 5.445 -16.234 -0.725 1 92.62 93 ARG A O 1
ATOM 727 N N . LYS A 1 94 ? 6.555 -14.633 0.322 1 93.44 94 LYS A N 1
ATOM 728 C CA . LYS A 1 94 ? 6.844 -15.508 1.457 1 93.44 94 LYS A CA 1
ATOM 729 C C . LYS A 1 94 ? 5.562 -15.891 2.191 1 93.44 94 LYS A C 1
ATOM 731 O O . LYS A 1 94 ? 5.332 -17.078 2.463 1 93.44 94 LYS A O 1
ATOM 736 N N . LYS A 1 95 ? 4.801 -14.867 2.504 1 94.44 95 LYS A N 1
ATOM 737 C CA . LYS A 1 95 ? 3.523 -15.117 3.168 1 94.44 95 LYS A CA 1
ATOM 738 C C . LYS A 1 95 ? 2.588 -15.922 2.27 1 94.44 95 LYS A C 1
ATOM 740 O O . LYS A 1 95 ? 1.854 -16.797 2.746 1 94.44 95 LYS A O 1
ATOM 745 N N . LEU A 1 96 ? 2.604 -15.609 1.032 1 97 96 LEU A N 1
ATOM 746 C CA . LEU A 1 96 ? 1.768 -16.344 0.084 1 97 96 LEU A CA 1
ATOM 747 C C . LEU A 1 96 ? 2.129 -17.828 0.07 1 97 96 LEU A C 1
ATOM 749 O O . LEU A 1 96 ? 1.244 -18.688 0.009 1 97 96 LEU A O 1
ATOM 753 N N . ARG A 1 97 ? 3.445 -18.141 0.112 1 96.88 97 ARG A N 1
ATOM 754 C CA . ARG A 1 97 ? 3.914 -19.516 0.189 1 96.88 97 ARG A CA 1
ATOM 755 C C . ARG A 1 97 ? 3.357 -20.219 1.426 1 96.88 97 ARG A C 1
ATOM 757 O O . ARG A 1 97 ? 2.916 -21.375 1.352 1 96.88 97 ARG A O 1
ATOM 764 N N . LEU A 1 98 ? 3.338 -19.531 2.549 1 96.38 98 LEU A N 1
ATOM 765 C CA . LEU A 1 98 ? 2.818 -20.094 3.789 1 96.38 98 LEU A CA 1
ATOM 766 C C . LEU A 1 98 ? 1.327 -20.391 3.67 1 96.38 98 LEU A C 1
ATOM 768 O O . LEU A 1 98 ? 0.862 -21.438 4.117 1 96.38 98 LEU A O 1
ATOM 772 N N . ILE A 1 99 ? 0.648 -19.484 3.051 1 97.06 99 ILE A N 1
ATOM 773 C CA . ILE A 1 99 ? -0.782 -19.672 2.83 1 97.06 99 ILE A CA 1
ATOM 774 C C . ILE A 1 99 ? -1.018 -20.906 1.952 1 97.06 99 ILE A C 1
ATOM 776 O O . ILE A 1 99 ? -1.889 -21.719 2.242 1 97.06 99 ILE A O 1
ATOM 780 N N . ALA A 1 100 ? -0.223 -20.969 0.914 1 97.56 100 ALA A N 1
ATOM 781 C CA . ALA A 1 100 ? -0.346 -22.109 0.009 1 97.56 100 ALA A CA 1
ATOM 782 C C . ALA A 1 100 ? -0.089 -23.422 0.743 1 97.56 100 ALA A C 1
ATOM 784 O O . ALA A 1 100 ? -0.85 -24.391 0.596 1 97.56 100 ALA A O 1
ATOM 785 N N . MET A 1 101 ? 0.958 -23.5 1.553 1 96.94 101 MET A N 1
ATOM 786 C CA . MET A 1 101 ? 1.3 -24.703 2.309 1 96.94 101 MET A CA 1
ATOM 787 C C . MET A 1 101 ? 0.167 -25.094 3.252 1 96.94 101 MET A C 1
ATOM 789 O O . MET A 1 101 ? -0.174 -26.281 3.367 1 96.94 101 MET A O 1
ATOM 793 N N . GLU A 1 102 ? -0.388 -24.141 3.877 1 96.94 102 GLU A N 1
ATOM 794 C CA . GLU A 1 102 ? -1.491 -24.391 4.801 1 96.94 102 GLU A CA 1
ATOM 795 C C . GLU A 1 102 ? -2.703 -24.953 4.074 1 96.94 102 GLU A C 1
ATOM 797 O O . GLU A 1 102 ? -3.295 -25.953 4.52 1 96.94 102 GLU A O 1
ATOM 802 N N . LYS A 1 103 ? -3.004 -24.344 2.959 1 96.38 103 LYS A N 1
ATOM 803 C CA . LYS A 1 103 ? -4.172 -24.781 2.199 1 96.38 103 LYS A CA 1
ATOM 804 C C . LYS A 1 103 ? -3.988 -26.203 1.669 1 96.38 103 LYS A C 1
ATOM 806 O O . LYS A 1 103 ? -4.953 -26.953 1.555 1 96.38 103 LYS A O 1
ATOM 811 N N . LEU A 1 104 ? -2.766 -26.562 1.371 1 95.75 104 LEU A N 1
ATOM 812 C CA . LEU A 1 104 ? -2.477 -27.859 0.775 1 95.75 104 LEU A CA 1
ATOM 813 C C . LEU A 1 104 ? -2.148 -28.891 1.851 1 95.75 104 LEU A C 1
ATOM 815 O O . LEU A 1 104 ? -2.002 -30.078 1.555 1 95.75 104 LEU A O 1
ATOM 819 N N . GLY A 1 105 ? -2.062 -28.453 3.045 1 95.12 105 GLY A N 1
ATOM 820 C CA . GLY A 1 105 ? -1.716 -29.344 4.145 1 95.12 105 GLY A CA 1
ATOM 821 C C . GLY A 1 105 ? -0.274 -29.812 4.102 1 95.12 105 GLY A C 1
ATOM 822 O O . GLY A 1 105 ? 0.017 -30.969 4.402 1 95.12 105 GLY A O 1
ATOM 823 N N . LEU A 1 106 ? 0.516 -28.859 3.654 1 92.88 106 LEU A N 1
ATOM 824 C CA . LEU A 1 106 ? 1.929 -29.203 3.529 1 92.88 106 LEU A CA 1
ATOM 825 C C . LEU A 1 106 ? 2.74 -28.578 4.66 1 92.88 106 LEU A C 1
ATOM 827 O O . LEU A 1 106 ? 2.379 -27.516 5.176 1 92.88 106 LEU A O 1
ATOM 831 N N . THR A 1 107 ? 3.738 -29.266 5.125 1 85.56 107 THR A N 1
ATOM 832 C CA . THR A 1 107 ? 4.668 -28.766 6.133 1 85.56 107 THR A CA 1
ATOM 833 C C . THR A 1 107 ? 6.074 -28.625 5.555 1 85.56 107 THR A C 1
ATOM 835 O O . THR A 1 107 ? 6.438 -29.344 4.625 1 85.56 107 THR A O 1
ATOM 838 N N . GLU A 1 108 ? 6.898 -27.656 5.961 1 79.62 108 GLU A N 1
ATOM 839 C CA . GLU A 1 108 ? 8.273 -27.469 5.496 1 79.62 108 GLU A CA 1
ATOM 840 C C . GLU A 1 108 ? 9.109 -28.719 5.738 1 79.62 108 GLU A C 1
ATOM 842 O O . GLU A 1 108 ? 8.938 -29.406 6.742 1 79.62 108 GLU A O 1
ATOM 847 N N . MET B 1 1 ? 12.742 -17.391 -7.477 1 82.5 1 MET B N 1
ATOM 848 C CA . MET B 1 1 ? 13.086 -18.438 -8.438 1 82.5 1 MET B CA 1
ATOM 849 C C . MET B 1 1 ? 12.797 -19.828 -7.859 1 82.5 1 MET B C 1
ATOM 851 O O . MET B 1 1 ? 12.93 -20.031 -6.652 1 82.5 1 MET B O 1
ATOM 855 N N . ILE B 1 2 ? 12.328 -20.594 -8.734 1 88.62 2 ILE B N 1
ATOM 856 C CA . ILE B 1 2 ? 11.953 -21.953 -8.312 1 88.62 2 ILE B CA 1
ATOM 857 C C . ILE B 1 2 ? 12.867 -22.969 -8.984 1 88.62 2 ILE B C 1
ATOM 859 O O . ILE B 1 2 ? 13.086 -22.922 -10.195 1 88.62 2 ILE B O 1
ATOM 863 N N . ILE B 1 3 ? 13.461 -23.844 -8.242 1 83.19 3 ILE B N 1
ATOM 864 C CA . ILE B 1 3 ? 14.32 -24.891 -8.789 1 83.19 3 ILE B CA 1
ATOM 865 C C . ILE B 1 3 ? 13.547 -26.203 -8.898 1 83.19 3 ILE B C 1
ATOM 867 O O . ILE B 1 3 ? 13.156 -26.781 -7.883 1 83.19 3 ILE B O 1
ATOM 871 N N . ARG B 1 4 ? 13.32 -26.531 -10.141 1 81.69 4 ARG B N 1
ATOM 872 C CA . ARG B 1 4 ? 12.609 -27.781 -10.422 1 81.69 4 ARG B CA 1
ATOM 873 C C . ARG B 1 4 ? 13.492 -28.734 -11.219 1 81.69 4 ARG B C 1
ATOM 875 O O . ARG B 1 4 ? 13.805 -28.469 -12.383 1 81.69 4 ARG B O 1
ATOM 882 N N . ASN B 1 5 ? 13.789 -29.875 -10.586 1 81.38 5 ASN B N 1
ATOM 883 C CA . ASN B 1 5 ? 14.609 -30.875 -11.266 1 81.38 5 ASN B CA 1
ATOM 884 C C . ASN B 1 5 ? 15.906 -30.266 -11.805 1 81.38 5 ASN B C 1
ATOM 886 O O . ASN B 1 5 ? 16.266 -30.484 -12.961 1 81.38 5 ASN B O 1
ATOM 890 N N . ALA B 1 6 ? 16.469 -29.359 -11.102 1 82.62 6 ALA B N 1
ATOM 891 C CA . ALA B 1 6 ? 17.766 -28.75 -11.383 1 82.62 6 ALA B CA 1
ATOM 892 C C . ALA B 1 6 ? 17.625 -27.625 -12.398 1 82.62 6 ALA B C 1
ATOM 894 O O . ALA B 1 6 ? 18.641 -27.109 -12.906 1 82.62 6 ALA B O 1
ATOM 895 N N . TYR B 1 7 ? 16.438 -27.312 -12.75 1 88.12 7 TYR B N 1
ATOM 896 C CA . TYR B 1 7 ? 16.188 -26.188 -13.648 1 88.12 7 TYR B CA 1
ATOM 897 C C . TYR B 1 7 ? 15.609 -25 -12.891 1 88.12 7 TYR B C 1
ATOM 899 O O . TYR B 1 7 ? 14.812 -25.172 -11.969 1 88.12 7 TYR B O 1
ATOM 907 N N . ASN B 1 8 ? 16 -23.891 -13.336 1 91.25 8 ASN B N 1
ATOM 908 C CA . ASN B 1 8 ? 15.461 -22.656 -12.766 1 91.25 8 ASN B CA 1
ATOM 909 C C . ASN B 1 8 ? 14.242 -22.172 -13.539 1 91.25 8 ASN B C 1
ATOM 911 O O . ASN B 1 8 ? 14.312 -21.953 -14.75 1 91.25 8 ASN B O 1
ATOM 915 N N . VAL B 1 9 ? 13.188 -22.094 -12.805 1 94 9 VAL B N 1
ATOM 916 C CA . VAL B 1 9 ? 11.961 -21.578 -13.406 1 94 9 VAL B CA 1
ATOM 917 C C . VAL B 1 9 ? 11.578 -20.25 -12.766 1 94 9 VAL B C 1
ATOM 919 O O . VAL B 1 9 ? 11.266 -20.203 -11.57 1 94 9 VAL B O 1
ATOM 922 N N . HIS B 1 10 ? 11.695 -19.219 -13.586 1 96 10 HIS B N 1
ATOM 923 C CA . HIS B 1 10 ? 11.219 -17.938 -13.078 1 96 10 HIS B CA 1
ATOM 924 C C . HIS B 1 10 ? 9.703 -17.922 -12.945 1 96 10 HIS B C 1
ATOM 926 O O . HIS B 1 10 ? 8.992 -18.359 -13.852 1 96 10 HIS B O 1
ATOM 932 N N . PRO B 1 11 ? 9.242 -17.375 -11.891 1 96.69 11 PRO B N 1
ATOM 933 C CA . PRO B 1 11 ? 7.793 -17.391 -11.664 1 96.69 11 PRO B CA 1
ATOM 934 C C . PRO B 1 11 ? 7.012 -16.734 -12.805 1 96.69 11 PRO B C 1
ATOM 936 O O . PRO B 1 11 ? 5.934 -17.203 -13.164 1 96.69 11 PRO B O 1
ATOM 939 N N . SER B 1 12 ? 7.609 -15.703 -13.375 1 96.44 12 SER B N 1
ATOM 940 C CA . SER B 1 12 ? 6.891 -14.961 -14.398 1 96.44 12 SER B CA 1
ATOM 941 C C . SER B 1 12 ? 6.641 -15.82 -15.633 1 96.44 12 SER B C 1
ATOM 943 O O . SER B 1 12 ? 5.676 -15.602 -16.375 1 96.44 12 SER B O 1
ATOM 945 N N . VAL B 1 13 ? 7.465 -16.797 -15.875 1 96.31 13 VAL B N 1
ATOM 946 C CA . VAL B 1 13 ? 7.328 -17.672 -17.031 1 96.31 13 VAL B CA 1
ATOM 947 C C . VAL B 1 13 ? 6.023 -18.469 -16.922 1 96.31 13 VAL B C 1
ATOM 949 O O . VAL B 1 13 ? 5.391 -18.766 -17.938 1 96.31 13 VAL B O 1
ATOM 952 N N . VAL B 1 14 ? 5.609 -18.75 -15.727 1 97.88 14 VAL B N 1
ATOM 953 C CA . VAL B 1 14 ? 4.383 -19.484 -15.461 1 97.88 14 VAL B CA 1
ATOM 954 C C . VAL B 1 14 ? 3.217 -18.516 -15.289 1 97.88 14 VAL B C 1
ATOM 956 O O . VAL B 1 14 ? 2.115 -18.766 -15.781 1 97.88 14 VAL B O 1
ATOM 959 N N . GLU B 1 15 ? 3.5 -17.391 -14.664 1 98.31 15 GLU B N 1
ATOM 960 C CA . GLU B 1 15 ? 2.469 -16.391 -14.375 1 98.31 15 GLU B CA 1
ATOM 961 C C . GLU B 1 15 ? 1.914 -15.781 -15.656 1 98.31 15 GLU B C 1
ATOM 963 O O . GLU B 1 15 ? 0.701 -15.617 -15.797 1 98.31 15 GLU B O 1
ATOM 968 N N . ALA B 1 16 ? 2.795 -15.469 -16.562 1 97.56 16 ALA B N 1
ATOM 969 C CA . ALA B 1 16 ? 2.418 -14.727 -17.766 1 97.56 16 ALA B CA 1
ATOM 970 C C . ALA B 1 16 ? 1.37 -15.492 -18.578 1 97.56 16 ALA B C 1
ATOM 972 O O . ALA B 1 16 ? 0.288 -14.969 -18.844 1 97.56 16 ALA B O 1
ATOM 973 N N . PRO B 1 17 ? 1.598 -16.688 -18.906 1 97.88 17 PRO B N 1
ATOM 974 C CA . PRO B 1 17 ? 0.58 -17.391 -19.688 1 97.88 17 PRO B CA 1
ATOM 975 C C . PRO B 1 17 ? -0.699 -17.641 -18.891 1 97.88 17 PRO B C 1
ATOM 977 O O . PRO B 1 17 ? -1.798 -17.594 -19.453 1 97.88 17 PRO B O 1
ATOM 980 N N . LEU B 1 18 ? -0.598 -17.953 -17.594 1 98.19 18 LEU B N 1
ATOM 981 C CA . LEU B 1 18 ? -1.779 -18.234 -16.781 1 98.19 18 LEU B CA 1
ATOM 982 C C . LEU B 1 18 ? -2.658 -17 -16.656 1 98.19 18 LEU B C 1
ATOM 984 O O . LEU B 1 18 ? -3.883 -17.109 -16.562 1 98.19 18 LEU B O 1
ATOM 988 N N . SER B 1 19 ? -2.031 -15.914 -16.609 1 97.88 19 SER B N 1
ATOM 989 C CA . SER B 1 19 ? -2.758 -14.656 -16.453 1 97.88 19 SER B CA 1
ATOM 990 C C . SER B 1 19 ? -3.662 -14.391 -17.656 1 97.88 19 SER B C 1
ATOM 992 O O . SER B 1 19 ? -4.574 -13.57 -17.578 1 97.88 19 SER B O 1
ATOM 994 N N . LYS B 1 20 ? -3.453 -15.094 -18.734 1 96.69 20 LYS B N 1
ATOM 995 C CA . LYS B 1 20 ? -4.234 -14.906 -19.953 1 96.69 20 LYS B CA 1
ATOM 996 C C . LYS B 1 20 ? -5.535 -15.703 -19.891 1 96.69 20 LYS B C 1
ATOM 998 O O . LYS B 1 20 ? -6.406 -15.539 -20.75 1 96.69 20 LYS B O 1
ATOM 1003 N N . HIS B 1 21 ? -5.711 -16.594 -19.031 1 97.62 21 HIS B N 1
ATOM 1004 C CA . HIS B 1 21 ? -6.957 -17.344 -18.875 1 97.62 21 HIS B CA 1
ATOM 1005 C C . HIS B 1 21 ? -8.141 -16.406 -18.672 1 97.62 21 HIS B C 1
ATOM 1007 O O . HIS B 1 21 ? -8.086 -15.508 -17.828 1 97.62 21 HIS B O 1
ATOM 1013 N N . PRO B 1 22 ? -9.211 -16.594 -19.312 1 97.06 22 PRO B N 1
ATOM 1014 C CA . PRO B 1 22 ? -10.32 -15.641 -19.297 1 97.06 22 PRO B CA 1
ATOM 1015 C C . PRO B 1 22 ? -10.961 -15.492 -17.922 1 97.06 22 PRO B C 1
ATOM 1017 O O . PRO B 1 22 ? -11.539 -14.445 -17.609 1 97.06 22 PRO B O 1
ATOM 1020 N N . LYS B 1 23 ? -10.812 -16.484 -17.094 1 98.06 23 LYS B N 1
ATOM 1021 C CA . LYS B 1 23 ? -11.492 -16.453 -15.797 1 98.06 23 LYS B CA 1
ATOM 1022 C C . LYS B 1 23 ? -10.531 -16.047 -14.688 1 98.06 23 LYS B C 1
ATOM 1024 O O . LYS B 1 23 ? -10.93 -15.922 -13.523 1 98.06 23 LYS B O 1
ATOM 1029 N N . VAL B 1 24 ? -9.242 -15.734 -14.961 1 98.06 24 VAL B N 1
ATOM 1030 C CA . VAL B 1 24 ? -8.227 -15.43 -13.961 1 98.06 24 VAL B CA 1
ATOM 1031 C C . VAL B 1 24 ? -8.055 -13.914 -13.836 1 98.06 24 VAL B C 1
ATOM 1033 O O . VAL B 1 24 ? -7.875 -13.219 -14.836 1 98.06 24 VAL B O 1
ATOM 1036 N N . GLN B 1 25 ? -8.203 -13.391 -12.641 1 97.5 25 GLN B N 1
ATOM 1037 C CA . GLN B 1 25 ? -7.969 -11.984 -12.344 1 97.5 25 GLN B CA 1
ATOM 1038 C C . GLN B 1 25 ? -6.484 -11.711 -12.102 1 97.5 25 GLN B C 1
ATOM 1040 O O . GLN B 1 25 ? -5.945 -10.711 -12.57 1 97.5 25 GLN B O 1
ATOM 1045 N N . ASP B 1 26 ? -5.887 -12.586 -11.258 1 97.06 26 ASP B N 1
ATOM 1046 C CA . ASP B 1 26 ? -4.477 -12.453 -10.906 1 97.06 26 ASP B CA 1
ATOM 1047 C C . ASP B 1 26 ? -3.871 -13.805 -10.547 1 97.06 26 ASP B C 1
ATOM 1049 O O . ASP B 1 26 ? -4.586 -14.727 -10.148 1 97.06 26 ASP B O 1
ATOM 1053 N N . VAL B 1 27 ? -2.621 -13.93 -10.758 1 98.38 27 VAL B N 1
ATOM 1054 C CA . VAL B 1 27 ? -1.947 -15.195 -10.453 1 98.38 27 VAL B CA 1
ATOM 1055 C C . VAL B 1 27 ? -0.522 -14.914 -9.984 1 98.38 27 VAL B C 1
ATOM 1057 O O . VAL B 1 27 ? 0.159 -14.039 -10.516 1 98.38 27 VAL B O 1
ATOM 1060 N N . ARG B 1 28 ? -0.146 -15.648 -8.984 1 98.12 28 ARG B N 1
ATOM 1061 C CA . ARG B 1 28 ? 1.219 -15.633 -8.469 1 98.12 28 ARG B CA 1
ATOM 1062 C C . ARG B 1 28 ? 1.729 -17.047 -8.219 1 98.12 28 ARG B C 1
ATOM 1064 O O . ARG B 1 28 ? 0.973 -17.922 -7.781 1 98.12 28 ARG B O 1
ATOM 1071 N N . ILE B 1 29 ? 2.99 -17.188 -8.492 1 98.31 29 ILE B N 1
ATOM 1072 C CA . ILE B 1 29 ? 3.586 -18.516 -8.383 1 98.31 29 ILE B CA 1
ATOM 1073 C C . ILE B 1 29 ? 4.496 -18.562 -7.164 1 98.31 29 ILE B C 1
ATOM 1075 O O . ILE B 1 29 ? 5.293 -17.656 -6.93 1 98.31 29 ILE B O 1
ATOM 1079 N N . VAL B 1 30 ? 4.293 -19.594 -6.426 1 97.06 30 VAL B N 1
ATOM 1080 C CA . VAL B 1 30 ? 5.223 -19.906 -5.344 1 97.06 30 VAL B CA 1
ATOM 1081 C C . VAL B 1 30 ? 5.676 -21.359 -5.441 1 97.06 30 VAL B C 1
ATOM 1083 O O . VAL B 1 30 ? 5.102 -22.141 -6.199 1 97.06 30 VAL B O 1
ATOM 1086 N N . SER B 1 31 ? 6.711 -21.703 -4.723 1 96.06 31 SER B N 1
ATOM 1087 C CA . SER B 1 31 ? 7.152 -23.078 -4.586 1 96.06 31 SER B CA 1
ATOM 1088 C C . SER B 1 31 ? 6.793 -23.641 -3.215 1 96.06 31 SER B C 1
ATOM 1090 O O . SER B 1 31 ? 6.883 -22.938 -2.207 1 96.06 31 SER B O 1
ATOM 1092 N N . VAL B 1 32 ? 6.395 -24.875 -3.221 1 95.31 32 VAL B N 1
ATOM 1093 C CA . VAL B 1 32 ? 6.047 -25.547 -1.966 1 95.31 32 VAL B CA 1
ATOM 1094 C C . VAL B 1 32 ? 6.742 -26.891 -1.882 1 95.31 32 VAL B C 1
ATOM 1096 O O . VAL B 1 32 ? 7.121 -27.469 -2.906 1 95.31 32 VAL B O 1
ATOM 1099 N N . PRO B 1 33 ? 6.918 -27.328 -0.643 1 93.06 33 PRO B N 1
ATOM 1100 C CA . PRO B 1 33 ? 7.457 -28.688 -0.528 1 93.06 33 PRO B CA 1
ATOM 1101 C C . PRO B 1 33 ? 6.496 -29.75 -1.046 1 93.06 33 PRO B C 1
ATOM 1103 O O . PRO B 1 33 ? 5.277 -29.594 -0.93 1 93.06 33 PRO B O 1
ATOM 1106 N N . ASP B 1 34 ? 7.051 -30.75 -1.66 1 87.88 34 ASP B N 1
ATOM 1107 C CA . ASP B 1 34 ? 6.227 -31.844 -2.18 1 87.88 34 ASP B CA 1
ATOM 1108 C C . ASP B 1 34 ? 6.812 -33.219 -1.81 1 87.88 34 ASP B C 1
ATOM 1110 O O . ASP B 1 34 ? 8.023 -33.406 -1.922 1 87.88 34 ASP B O 1
ATOM 1114 N N . PRO B 1 35 ? 5.977 -34.031 -1.341 1 82.25 35 PRO B N 1
ATOM 1115 C CA . PRO B 1 35 ? 6.441 -35.375 -0.928 1 82.25 35 PRO B CA 1
ATOM 1116 C C . PR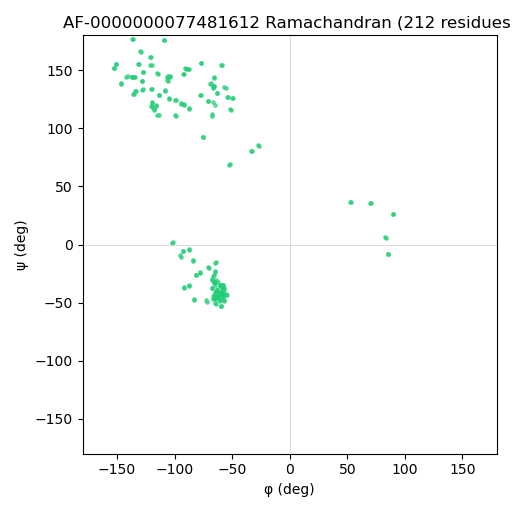O B 1 35 ? 7.117 -36.125 -2.062 1 82.25 35 PRO B C 1
ATOM 1118 O O . PRO B 1 35 ? 8.023 -36.938 -1.815 1 82.25 35 PRO B O 1
ATOM 1121 N N . ALA B 1 36 ? 6.594 -36 -3.25 1 78.81 36 ALA B N 1
ATOM 1122 C CA . ALA B 1 36 ? 7.09 -36.75 -4.398 1 78.81 36 ALA B CA 1
ATOM 1123 C C . ALA B 1 36 ? 8.375 -36.125 -4.949 1 78.81 36 ALA B C 1
ATOM 1125 O O . ALA B 1 36 ? 9.172 -36.812 -5.59 1 78.81 36 ALA B O 1
ATOM 1126 N N . SER B 1 37 ? 8.438 -34.875 -4.625 1 78.69 37 SER B N 1
ATOM 1127 C CA . SER B 1 37 ? 9.594 -34.125 -5.094 1 78.69 37 SER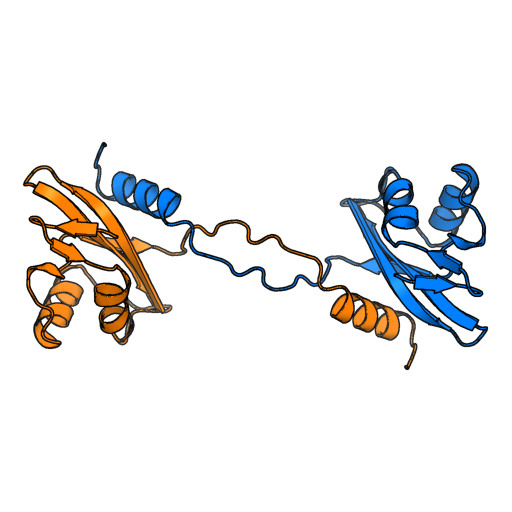 B CA 1
ATOM 1128 C C . SER B 1 37 ? 10.148 -33.219 -4 1 78.69 37 SER B C 1
ATOM 1130 O O . SER B 1 37 ? 9.648 -33.219 -2.875 1 78.69 37 SER B O 1
ATOM 1132 N N . VAL B 1 38 ? 11.281 -32.5 -4.258 1 82.19 38 VAL B N 1
ATOM 1133 C CA . VAL B 1 38 ? 11.836 -31.531 -3.316 1 82.19 38 VAL B CA 1
ATOM 1134 C C . VAL B 1 38 ? 10.953 -30.297 -3.264 1 82.19 38 VAL B C 1
ATOM 1136 O O . VAL B 1 38 ? 10.516 -29.875 -2.188 1 82.19 38 VAL B O 1
ATOM 1139 N N . GLU B 1 39 ? 10.648 -29.812 -4.453 1 90.81 39 GLU B N 1
ATOM 1140 C CA . GLU B 1 39 ? 9.789 -28.641 -4.574 1 90.81 39 GLU B CA 1
ATOM 1141 C C . GLU B 1 39 ? 8.828 -28.781 -5.75 1 90.81 39 GLU B C 1
ATOM 1143 O O . GLU B 1 39 ? 9.133 -29.438 -6.738 1 90.81 39 GLU B O 1
ATOM 1148 N N . GLU B 1 40 ? 7.676 -28.234 -5.504 1 93.56 40 GLU B N 1
ATOM 1149 C CA . GLU B 1 40 ? 6.656 -28.203 -6.551 1 93.56 40 GLU B CA 1
ATOM 1150 C C . GLU B 1 40 ? 6.129 -26.797 -6.766 1 93.56 40 GLU B C 1
ATOM 1152 O O . GLU B 1 40 ? 6.109 -25.984 -5.832 1 93.56 40 GLU B O 1
ATOM 1157 N N . ILE B 1 41 ? 5.738 -26.484 -8.008 1 96.75 41 ILE B N 1
ATOM 1158 C CA . ILE B 1 41 ? 5.141 -25.203 -8.344 1 96.75 41 ILE B CA 1
ATOM 1159 C C . ILE B 1 41 ? 3.684 -25.172 -7.891 1 96.75 41 ILE B C 1
ATOM 1161 O O . ILE B 1 41 ? 2.926 -26.109 -8.164 1 96.75 41 ILE B O 1
ATOM 1165 N N . CYS B 1 42 ? 3.371 -24.188 -7.211 1 97.88 42 CYS B N 1
ATOM 1166 C CA . CYS B 1 42 ? 1.987 -23.938 -6.828 1 97.88 42 CYS B CA 1
ATOM 1167 C C . CYS B 1 42 ? 1.486 -22.641 -7.441 1 97.88 42 CYS B C 1
ATOM 1169 O O . CYS B 1 42 ? 2.068 -21.578 -7.215 1 97.88 42 CYS B O 1
ATOM 1171 N N . ALA B 1 43 ? 0.474 -22.672 -8.242 1 98.81 43 ALA B N 1
ATOM 1172 C CA . ALA B 1 43 ? -0.179 -21.484 -8.773 1 98.81 43 ALA B CA 1
ATOM 1173 C C . ALA B 1 43 ? -1.265 -20.984 -7.828 1 98.81 43 ALA B C 1
ATOM 1175 O O . ALA B 1 43 ? -2.238 -21.688 -7.559 1 98.81 43 ALA B O 1
ATOM 1176 N N . CYS B 1 44 ? -1.088 -19.844 -7.328 1 98.81 44 CYS B N 1
ATOM 1177 C CA . CYS B 1 44 ? -2.082 -19.141 -6.523 1 98.81 44 CYS B CA 1
ATOM 1178 C C . CYS B 1 44 ? -2.922 -18.203 -7.379 1 98.81 44 CYS B C 1
ATOM 1180 O O . CYS B 1 44 ? -2.396 -17.25 -7.961 1 98.81 44 CYS B O 1
ATOM 1182 N N . ILE B 1 45 ? -4.203 -18.391 -7.387 1 98.62 45 ILE B N 1
ATOM 1183 C CA . ILE B 1 45 ? -5.016 -17.766 -8.422 1 98.62 45 ILE B CA 1
ATOM 1184 C C . ILE B 1 45 ? -6.176 -17 -7.781 1 98.62 45 ILE B C 1
ATOM 1186 O O . ILE B 1 45 ? -6.812 -17.516 -6.852 1 98.62 45 ILE B O 1
ATOM 1190 N N . ILE B 1 46 ? -6.375 -15.844 -8.203 1 97.5 46 ILE B N 1
ATOM 1191 C CA . ILE B 1 46 ? -7.598 -15.102 -7.934 1 97.5 46 ILE B CA 1
ATOM 1192 C C . ILE B 1 46 ? -8.477 -15.078 -9.18 1 97.5 46 ILE B C 1
ATOM 1194 O O . ILE B 1 46 ? -8.023 -14.703 -10.266 1 97.5 46 ILE B O 1
ATOM 1198 N N . LEU B 1 47 ? -9.672 -15.516 -9.023 1 97.44 47 LEU B N 1
ATOM 1199 C CA . LEU B 1 47 ? -10.594 -15.555 -10.148 1 97.44 47 LEU B CA 1
ATOM 1200 C C . LEU B 1 47 ? -11.383 -14.258 -10.258 1 97.44 47 LEU B C 1
ATOM 1202 O O . LEU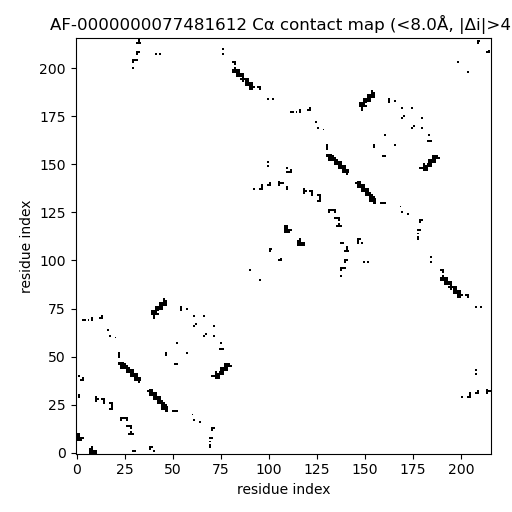 B 1 47 ? -11.562 -13.547 -9.266 1 97.44 47 LEU B O 1
ATOM 1206 N N . LYS B 1 48 ? -11.766 -13.93 -11.445 1 96 48 LYS B N 1
ATOM 1207 C CA . LYS B 1 48 ? -12.672 -12.805 -11.656 1 96 48 LYS B CA 1
ATOM 1208 C C . LYS B 1 48 ? -13.992 -13.016 -10.914 1 96 48 LYS B C 1
ATOM 1210 O O . LYS B 1 48 ? -14.398 -14.148 -10.672 1 96 48 LYS B O 1
ATOM 1215 N N . GLU B 1 49 ? -14.602 -12.008 -10.609 1 93.5 49 GLU B N 1
ATOM 1216 C CA . GLU B 1 49 ? -15.852 -12.07 -9.867 1 93.5 49 GLU B CA 1
ATOM 1217 C C . GLU B 1 49 ? -16.859 -12.984 -10.562 1 93.5 49 GLU B C 1
ATOM 1219 O O . GLU B 1 49 ? -17.062 -12.891 -11.773 1 93.5 49 GLU B O 1
ATOM 1224 N N . GLY B 1 50 ? -17.422 -13.984 -9.82 1 95.19 50 GLY B N 1
ATOM 1225 C CA . GLY B 1 50 ? -18.484 -14.844 -10.328 1 95.19 50 GLY B CA 1
ATOM 1226 C C . GLY B 1 50 ? -17.969 -16.031 -11.102 1 95.19 50 GLY B C 1
ATOM 1227 O O . GLY B 1 50 ? -18.75 -16.875 -11.57 1 95.19 50 GLY B O 1
ATOM 1228 N N . GLN B 1 51 ? -16.688 -16.078 -11.367 1 96.69 51 GLN B N 1
ATOM 1229 C CA . GLN B 1 51 ? -16.125 -17.172 -12.156 1 96.69 51 GLN B CA 1
ATOM 1230 C C . GLN B 1 51 ? -15.727 -18.344 -11.266 1 96.69 51 GLN B C 1
ATOM 1232 O O . GLN B 1 51 ? -15.484 -18.172 -10.07 1 96.69 51 GLN B O 1
ATOM 1237 N N . SER B 1 52 ? -15.773 -19.5 -11.828 1 97.12 52 SER B N 1
ATOM 1238 C CA . SER B 1 52 ? -15.328 -20.734 -11.164 1 97.12 52 SER B CA 1
ATOM 1239 C C . SER B 1 52 ? -14.492 -21.594 -12.102 1 97.12 52 SER B C 1
ATOM 1241 O O . SER B 1 52 ? -14.844 -21.781 -13.266 1 97.12 52 SER B O 1
ATOM 1243 N N . VAL B 1 53 ? -13.414 -21.969 -11.633 1 96.31 53 VAL B N 1
ATOM 1244 C CA . VAL B 1 53 ? -12.531 -22.906 -12.336 1 96.31 53 VAL B CA 1
ATOM 1245 C C . VAL B 1 53 ? -11.984 -23.938 -11.352 1 96.31 53 VAL B C 1
ATOM 1247 O O . VAL B 1 53 ? -11.805 -23.641 -10.164 1 96.31 53 VAL B O 1
ATOM 1250 N N . ASP B 1 54 ? -11.836 -25.141 -11.812 1 96.25 54 ASP B N 1
ATOM 1251 C CA . ASP B 1 54 ? -11.164 -26.109 -10.953 1 96.25 54 ASP B CA 1
ATOM 1252 C C . ASP B 1 54 ? -9.773 -26.453 -11.477 1 96.25 54 ASP B C 1
ATOM 1254 O O . ASP B 1 54 ? -9.359 -25.938 -12.523 1 96.25 54 ASP B O 1
ATOM 1258 N N . SER B 1 55 ? -9.07 -27.25 -10.719 1 97.75 55 SER B N 1
ATOM 1259 C CA . SER B 1 55 ? -7.684 -27.578 -11.047 1 97.75 55 SER B CA 1
ATOM 1260 C C . SER B 1 55 ? -7.582 -28.266 -12.398 1 97.75 55 SER B C 1
ATOM 1262 O O . SER B 1 55 ? -6.613 -28.062 -13.141 1 97.75 55 SER B O 1
ATOM 1264 N N . GLU B 1 56 ? -8.578 -29.062 -12.711 1 97.81 56 GLU B N 1
ATOM 1265 C CA . GLU B 1 56 ? -8.562 -29.781 -13.984 1 97.81 56 GLU B CA 1
ATOM 1266 C C . GLU B 1 56 ? -8.672 -28.812 -15.164 1 97.81 56 GLU B C 1
ATOM 1268 O O . GLU B 1 56 ? -7.969 -28.969 -16.172 1 97.81 56 GLU B O 1
ATOM 1273 N N . GLU B 1 57 ? -9.555 -27.953 -15.047 1 97.69 57 GLU B N 1
ATOM 1274 C CA . GLU B 1 57 ? -9.695 -26.938 -16.094 1 97.69 57 GLU B CA 1
ATOM 1275 C C . GLU B 1 57 ? -8.406 -26.125 -16.25 1 97.69 57 GLU B C 1
ATOM 1277 O O . GLU B 1 57 ? -8 -25.812 -17.359 1 97.69 57 GLU B O 1
ATOM 1282 N N . MET B 1 58 ? -7.789 -25.766 -15.141 1 98.31 58 MET B N 1
ATOM 1283 C CA . MET B 1 58 ? -6.539 -25.016 -15.203 1 98.31 58 MET B CA 1
ATOM 1284 C C . MET B 1 58 ? -5.441 -25.844 -15.867 1 98.31 58 MET B C 1
ATOM 1286 O O . MET B 1 58 ? -4.68 -25.312 -16.688 1 98.31 58 MET B O 1
ATOM 1290 N N . LYS B 1 59 ? -5.363 -27.125 -15.539 1 97.69 59 LYS B N 1
ATOM 1291 C CA . LYS B 1 59 ? -4.375 -28.016 -16.156 1 97.69 59 LYS B CA 1
ATOM 1292 C C . LYS B 1 59 ? -4.582 -28.094 -17.672 1 97.69 59 LYS B C 1
ATOM 1294 O O . LYS B 1 59 ? -3.625 -28.016 -18.438 1 97.69 59 LYS B O 1
ATOM 1299 N N . THR B 1 60 ? -5.816 -28.312 -18 1 97.88 60 THR B N 1
ATOM 1300 C CA . THR B 1 60 ? -6.156 -28.406 -19.422 1 97.88 60 THR B CA 1
ATOM 1301 C C . THR B 1 60 ? -5.75 -27.125 -20.156 1 97.88 60 THR B C 1
ATOM 1303 O O . THR B 1 60 ? -5.199 -27.188 -21.266 1 97.88 60 THR B O 1
ATOM 1306 N N . PHE B 1 61 ? -6.023 -25.984 -19.609 1 98.38 61 PHE B N 1
ATOM 1307 C CA . PHE B 1 61 ? -5.629 -24.719 -20.188 1 98.38 61 PHE B CA 1
ATOM 1308 C C . PHE B 1 61 ? -4.117 -24.656 -20.391 1 98.38 61 PHE B C 1
ATOM 1310 O O . PHE B 1 61 ? -3.643 -24.234 -21.453 1 98.38 61 PHE B O 1
ATOM 1317 N N . CYS B 1 62 ? -3.361 -25.031 -19.344 1 98.25 62 CYS B N 1
ATOM 1318 C CA . CYS B 1 62 ? -1.905 -25.047 -19.438 1 98.25 62 CYS B CA 1
ATOM 1319 C C . CYS B 1 62 ? -1.442 -25.891 -20.609 1 98.25 62 CYS B C 1
ATOM 1321 O O . CYS B 1 62 ? -0.565 -25.484 -21.375 1 98.25 62 CYS B O 1
ATOM 1323 N N . VAL B 1 63 ? -2.082 -27.031 -20.75 1 97.5 63 VAL B N 1
ATOM 1324 C CA . VAL B 1 63 ? -1.735 -27.938 -21.844 1 97.5 63 VAL B CA 1
ATOM 1325 C C . VAL B 1 63 ? -2.051 -27.281 -23.188 1 97.5 63 VAL B C 1
ATOM 1327 O O . VAL B 1 63 ? -1.23 -27.297 -24.094 1 97.5 63 VAL B O 1
ATOM 1330 N N . ASP B 1 64 ? -3.195 -26.734 -23.25 1 97.5 64 ASP B N 1
ATOM 1331 C CA . ASP B 1 64 ? -3.689 -26.141 -24.484 1 97.5 64 ASP B CA 1
ATOM 1332 C C . ASP B 1 64 ? -2.77 -25.016 -24.969 1 97.5 64 ASP B C 1
ATOM 1334 O O . ASP B 1 64 ? -2.596 -24.812 -26.172 1 97.5 64 ASP B O 1
ATOM 1338 N N . ILE B 1 65 ? -2.234 -24.297 -24.062 1 96.69 65 ILE B N 1
ATOM 1339 C CA . ILE B 1 65 ? -1.412 -23.156 -24.453 1 96.69 65 ILE B CA 1
ATOM 1340 C C . ILE B 1 65 ? 0.03 -23.594 -24.672 1 96.69 65 ILE B C 1
ATOM 1342 O O . ILE B 1 65 ? 0.906 -22.781 -24.953 1 96.69 65 ILE B O 1
ATOM 1346 N N . GLY B 1 66 ? 0.327 -24.859 -24.406 1 96.56 66 GLY B N 1
ATOM 1347 C CA . GLY B 1 66 ? 1.636 -25.406 -24.719 1 96.56 66 GLY B CA 1
ATOM 1348 C C . GLY B 1 66 ? 2.639 -25.25 -23.594 1 96.56 66 GLY B C 1
ATOM 1349 O O . GLY B 1 66 ? 3.844 -25.156 -23.844 1 96.56 66 GLY B O 1
ATOM 1350 N N . MET B 1 67 ? 2.178 -25.172 -22.391 1 97.12 67 MET B N 1
ATOM 1351 C CA . MET B 1 67 ? 3.105 -25.078 -21.266 1 97.12 67 MET B CA 1
ATOM 1352 C C . MET B 1 67 ? 3.963 -26.344 -21.172 1 97.12 67 MET B C 1
ATOM 1354 O O . MET B 1 67 ? 3.447 -27.453 -21.266 1 97.12 67 MET B O 1
ATOM 1358 N N . VAL B 1 68 ? 5.215 -26.125 -21.062 1 95.56 68 VAL B N 1
ATOM 1359 C CA . VAL B 1 68 ? 6.121 -27.266 -21.031 1 95.56 68 VAL B CA 1
ATOM 1360 C C . VAL B 1 68 ? 6.066 -27.922 -19.656 1 95.56 68 VAL B C 1
ATOM 1362 O O . VAL B 1 68 ? 5.766 -27.281 -18.656 1 95.56 68 VAL B O 1
ATOM 1365 N N . PRO B 1 69 ? 6.398 -29.188 -19.5 1 94.44 69 PRO B N 1
ATOM 1366 C CA . PRO B 1 69 ? 6.23 -29.969 -18.281 1 94.44 69 PRO B CA 1
ATOM 1367 C C . PRO B 1 69 ? 6.934 -29.344 -17.078 1 94.44 69 PRO B C 1
ATOM 1369 O O . PRO B 1 69 ? 6.379 -29.312 -15.969 1 94.44 69 PRO B O 1
ATOM 1372 N N . ILE B 1 70 ? 8.133 -28.75 -17.266 1 94.12 70 ILE B N 1
ATOM 1373 C CA . ILE B 1 70 ? 8.906 -28.203 -16.141 1 94.12 70 ILE B CA 1
ATOM 1374 C C . ILE B 1 70 ? 8.227 -26.953 -15.602 1 94.12 70 ILE B C 1
ATOM 1376 O O . ILE B 1 70 ? 8.461 -26.562 -14.461 1 94.12 70 ILE B O 1
ATOM 1380 N N . GLU B 1 71 ? 7.371 -26.328 -16.375 1 95.75 71 GLU B N 1
ATOM 1381 C CA . GLU B 1 71 ? 6.656 -25.125 -15.984 1 95.75 71 GLU B CA 1
ATOM 1382 C C . GLU B 1 71 ? 5.277 -25.453 -15.422 1 95.75 71 GLU B C 1
ATOM 1384 O O . GLU B 1 71 ? 4.637 -24.609 -14.789 1 95.75 71 GLU B O 1
ATOM 1389 N N . MET B 1 72 ? 4.879 -26.672 -15.547 1 96.69 72 MET B N 1
ATOM 1390 C CA . MET B 1 72 ? 3.523 -27.062 -15.164 1 96.69 72 MET B CA 1
ATOM 1391 C C . MET B 1 72 ? 3.354 -27.031 -13.648 1 96.69 72 MET B C 1
ATOM 1393 O O . MET B 1 72 ? 4.07 -27.734 -12.93 1 96.69 72 MET B O 1
ATOM 1397 N N . PRO B 1 73 ? 2.375 -26.25 -13.211 1 97.56 73 PRO B N 1
ATOM 1398 C CA . PRO B 1 73 ? 2.125 -26.281 -11.773 1 97.56 73 PRO B CA 1
ATOM 1399 C C . PRO B 1 73 ? 1.609 -27.641 -11.297 1 97.56 73 PRO B C 1
ATOM 1401 O O . PRO B 1 73 ? 0.756 -28.25 -11.953 1 97.56 73 PRO B O 1
ATOM 1404 N N . GLY B 1 74 ? 2.121 -28.094 -10.227 1 95.94 74 GLY B N 1
ATOM 1405 C CA . GLY B 1 74 ? 1.598 -29.297 -9.594 1 95.94 74 GLY B CA 1
ATOM 1406 C C . GLY B 1 74 ? 0.365 -29.031 -8.75 1 95.94 74 GLY B C 1
ATOM 1407 O O . GLY B 1 74 ? -0.429 -29.938 -8.5 1 95.94 74 GLY B O 1
ATOM 1408 N N . TYR B 1 75 ? 0.273 -27.859 -8.289 1 97.12 75 TYR B N 1
ATOM 1409 C CA . TYR B 1 75 ? -0.864 -27.453 -7.465 1 97.12 75 TYR B CA 1
ATOM 1410 C C . TYR B 1 75 ? -1.504 -26.172 -8.008 1 97.12 75 TYR B C 1
ATOM 1412 O O . TYR B 1 75 ? -0.806 -25.266 -8.461 1 97.12 75 TYR B O 1
ATOM 1420 N N . PHE B 1 76 ? -2.809 -26.109 -7.977 1 98.56 76 PHE B N 1
ATOM 1421 C CA . PHE B 1 76 ? -3.607 -24.906 -8.211 1 98.56 76 PHE B CA 1
ATOM 1422 C C . PHE B 1 76 ? -4.469 -24.594 -6.992 1 98.56 76 PHE B C 1
ATOM 1424 O O . PHE B 1 76 ? -5.293 -25.406 -6.578 1 98.56 76 PHE B O 1
ATOM 1431 N N . ILE B 1 77 ? -4.234 -23.453 -6.441 1 98.31 77 ILE B N 1
ATOM 1432 C CA . ILE B 1 77 ? -5.117 -23.047 -5.359 1 98.31 77 ILE B CA 1
ATOM 1433 C C . ILE B 1 77 ? -5.797 -21.719 -5.719 1 98.31 77 ILE B C 1
ATOM 1435 O O . ILE B 1 77 ? -5.254 -20.938 -6.492 1 98.31 77 ILE B O 1
ATOM 1439 N N . PHE B 1 78 ? -6.953 -21.5 -5.141 1 98.31 78 PHE B N 1
ATOM 1440 C CA . PHE B 1 78 ? -7.766 -20.344 -5.445 1 98.31 78 PHE B CA 1
ATOM 1441 C C . PHE B 1 78 ? -7.984 -19.484 -4.203 1 98.31 78 PHE B C 1
ATOM 1443 O O . PHE B 1 78 ? -8.438 -19.984 -3.17 1 98.31 78 PHE B O 1
ATOM 1450 N N . LEU B 1 79 ? -7.566 -18.234 -4.32 1 97.44 79 LEU B N 1
ATOM 1451 C CA . LEU B 1 79 ? -7.621 -17.281 -3.211 1 97.44 79 LEU B CA 1
ATOM 1452 C C . LEU B 1 79 ? -8.477 -16.078 -3.568 1 97.44 79 LEU B C 1
ATOM 1454 O O . LEU B 1 79 ? -8.664 -15.773 -4.746 1 97.44 79 LEU B O 1
ATOM 1458 N N . ASP B 1 80 ? -8.883 -15.383 -2.471 1 95 80 ASP B N 1
ATOM 1459 C CA . ASP B 1 80 ? -9.664 -14.164 -2.688 1 95 80 ASP B CA 1
ATOM 1460 C C . ASP B 1 80 ? -8.75 -12.953 -2.869 1 95 80 ASP B C 1
ATOM 1462 O O . ASP B 1 80 ? -9.117 -11.992 -3.553 1 95 80 ASP B O 1
ATOM 1466 N N . GLU B 1 81 ? -7.633 -12.953 -2.148 1 93.56 81 GLU B N 1
ATOM 1467 C CA . GLU B 1 81 ? -6.645 -11.883 -2.201 1 93.56 81 GLU B CA 1
ATOM 1468 C C . GLU B 1 81 ? -5.242 -12.406 -1.902 1 93.56 81 GLU B C 1
ATOM 1470 O O . GLU B 1 81 ? -5.09 -13.492 -1.328 1 93.56 81 GLU B O 1
ATOM 1475 N N . PHE B 1 82 ? -4.262 -11.68 -2.414 1 94.44 82 PHE B N 1
ATOM 1476 C CA . PHE B 1 82 ? -2.881 -11.984 -2.066 1 94.44 82 PHE B CA 1
ATOM 1477 C C . PHE B 1 82 ? -2.43 -11.172 -0.864 1 94.44 82 PHE B C 1
ATOM 1479 O O . PHE B 1 82 ? -2.848 -10.023 -0.694 1 94.44 82 PHE B O 1
ATOM 1486 N N . PRO B 1 83 ? -1.567 -11.758 -0.047 1 91.56 83 PRO B N 1
ATOM 1487 C CA . PRO B 1 83 ? -0.89 -10.922 0.944 1 91.56 83 PRO B CA 1
ATOM 1488 C C . PRO B 1 83 ? 0.064 -9.914 0.309 1 91.56 83 PRO B C 1
ATOM 1490 O O . PRO B 1 83 ? 0.784 -10.25 -0.636 1 91.56 83 PRO B O 1
ATOM 1493 N N . VAL B 1 84 ? 0.012 -8.734 0.778 1 85.69 84 VAL B N 1
ATOM 1494 C CA . VAL B 1 84 ? 0.85 -7.684 0.204 1 85.69 84 VAL B CA 1
ATOM 1495 C C . VAL B 1 84 ? 1.763 -7.105 1.282 1 85.69 84 VAL B C 1
ATOM 1497 O O . VAL B 1 84 ? 1.439 -7.156 2.471 1 85.69 84 VAL B O 1
ATOM 1500 N N . VAL B 1 85 ? 2.992 -6.973 0.903 1 72.38 85 VAL B N 1
ATOM 1501 C CA . VAL B 1 85 ? 3.904 -6.246 1.778 1 72.38 85 VAL B CA 1
ATOM 1502 C C . VAL B 1 85 ? 3.512 -4.773 1.827 1 72.38 85 VAL B C 1
ATOM 1504 O O . VAL B 1 85 ? 3.064 -4.211 0.825 1 72.38 85 VAL B O 1
ATOM 1507 N N . ALA B 1 86 ? 3.057 -4.473 3.064 1 58.72 86 ALA B N 1
ATOM 1508 C CA . ALA B 1 86 ? 2.709 -3.072 3.285 1 58.72 86 ALA B CA 1
ATOM 1509 C C . ALA B 1 86 ? 3.625 -2.146 2.488 1 58.72 86 ALA B C 1
ATOM 1511 O O . ALA B 1 86 ? 4.848 -2.314 2.5 1 58.72 86 ALA B O 1
ATOM 1512 N N . THR B 1 87 ? 3.365 -1.98 1.263 1 54.56 87 THR B N 1
ATOM 1513 C CA . THR B 1 87 ? 4.086 -0.866 0.656 1 54.56 87 THR B CA 1
ATOM 1514 C C . THR B 1 87 ? 3.922 0.401 1.491 1 54.56 87 THR B C 1
ATOM 1516 O O . THR B 1 87 ? 2.934 0.555 2.209 1 54.56 87 THR B O 1
ATOM 1519 N N . LEU B 1 88 ? 4.961 0.89 2.033 1 55.09 88 LEU B N 1
ATOM 1520 C CA . LEU B 1 88 ? 5.004 2.182 2.709 1 55.09 88 LEU B CA 1
ATOM 1521 C C . LEU B 1 88 ? 3.943 3.125 2.15 1 55.09 88 LEU B C 1
ATOM 1523 O O . LEU B 1 88 ? 3.811 3.266 0.933 1 55.09 88 LEU B O 1
ATOM 1527 N N . ARG B 1 89 ? 2.729 2.98 2.701 1 62.16 89 ARG B N 1
ATOM 1528 C CA . ARG B 1 89 ? 1.733 4 2.387 1 62.16 89 ARG B CA 1
ATOM 1529 C C . ARG B 1 89 ? 2.275 5.398 2.664 1 62.16 89 ARG B C 1
ATOM 1531 O O . ARG B 1 89 ? 2.219 5.879 3.797 1 62.16 89 ARG B O 1
ATOM 1538 N N . LYS B 1 90 ? 3.25 5.723 1.772 1 77 90 LYS B N 1
ATOM 1539 C CA . LYS B 1 90 ? 3.738 7.09 1.925 1 77 90 LYS B CA 1
ATOM 1540 C C . LYS B 1 90 ? 2.654 8.102 1.563 1 77 90 LYS B C 1
ATOM 1542 O O . LYS B 1 90 ? 1.955 7.941 0.562 1 77 90 LYS B O 1
ATOM 1547 N N . VAL B 1 91 ? 2.328 8.938 2.451 1 87.31 91 VAL B N 1
ATOM 1548 C CA . VAL B 1 91 ? 1.354 9.992 2.189 1 87.31 91 VAL B CA 1
ATOM 1549 C C . VAL B 1 91 ? 1.727 10.734 0.907 1 87.31 91 VAL B C 1
ATOM 1551 O O . VAL B 1 91 ? 2.887 11.102 0.709 1 87.31 91 VAL B O 1
ATOM 1554 N N . ASP B 1 92 ? 0.808 10.844 -0.039 1 89.69 92 ASP B N 1
ATOM 1555 C CA . ASP B 1 92 ? 0.96 11.68 -1.229 1 89.69 92 ASP B CA 1
ATOM 1556 C C . ASP B 1 92 ? 0.779 13.156 -0.891 1 89.69 92 ASP B C 1
ATOM 1558 O O . ASP B 1 92 ? -0.337 13.68 -0.94 1 89.69 92 ASP B O 1
ATOM 1562 N N . ARG B 1 93 ? 1.838 13.836 -0.6 1 92.88 93 ARG B N 1
ATOM 1563 C CA . ARG B 1 93 ? 1.777 15.211 -0.118 1 92.88 93 ARG B CA 1
ATOM 1564 C C . ARG B 1 93 ? 1.273 16.156 -1.208 1 92.88 93 ARG B C 1
ATOM 1566 O O . ARG B 1 93 ? 0.627 17.156 -0.916 1 92.88 93 ARG B O 1
ATOM 1573 N N . LYS B 1 94 ? 1.537 15.844 -2.443 1 93.5 94 LYS B N 1
ATOM 1574 C CA . LYS B 1 94 ? 1.039 16.672 -3.533 1 93.5 94 LYS B CA 1
ATOM 1575 C C . LYS B 1 94 ? -0.486 16.656 -3.588 1 93.5 94 LYS B C 1
ATOM 1577 O O . LYS B 1 94 ? -1.123 17.703 -3.656 1 93.5 94 LYS B O 1
ATOM 1582 N N . LYS B 1 95 ? -1 15.438 -3.578 1 94.44 95 LYS B N 1
ATOM 1583 C CA . LYS B 1 95 ? -2.453 15.297 -3.576 1 94.44 95 LYS B CA 1
ATOM 1584 C C . LYS B 1 95 ? -3.062 15.883 -2.309 1 94.44 95 LYS B C 1
ATOM 1586 O O . LYS B 1 95 ? -4.137 16.484 -2.352 1 94.44 95 LYS B O 1
ATOM 1591 N N . LEU B 1 96 ? -2.398 15.688 -1.232 1 97.06 96 LEU B N 1
ATOM 1592 C CA . LEU B 1 96 ? -2.881 16.234 0.03 1 97.06 96 LEU B CA 1
ATOM 1593 C C . LEU B 1 96 ? -2.971 17.75 -0.036 1 97.06 96 LEU B C 1
ATOM 1595 O O . LEU B 1 96 ? -3.928 18.344 0.467 1 97.06 96 LEU B O 1
ATOM 1599 N N . ARG B 1 97 ? -1.959 18.391 -0.64 1 96.88 97 ARG B N 1
ATOM 1600 C CA . ARG B 1 97 ? -1.97 19.844 -0.841 1 96.88 97 ARG B CA 1
ATOM 1601 C C . ARG B 1 97 ? -3.189 20.266 -1.649 1 96.88 97 ARG B C 1
ATOM 1603 O O . ARG B 1 97 ? -3.844 21.266 -1.316 1 96.88 97 ARG B O 1
ATOM 1610 N N . LEU B 1 98 ? -3.521 19.531 -2.689 1 96.44 98 LEU B N 1
ATOM 1611 C CA . LEU B 1 98 ? -4.672 19.844 -3.527 1 96.44 98 LEU B CA 1
ATOM 1612 C C . LEU B 1 98 ? -5.969 19.734 -2.73 1 96.44 98 LEU B C 1
ATOM 1614 O O . LEU B 1 98 ? -6.852 20.594 -2.859 1 96.44 98 LEU B O 1
ATOM 1618 N N . ILE B 1 99 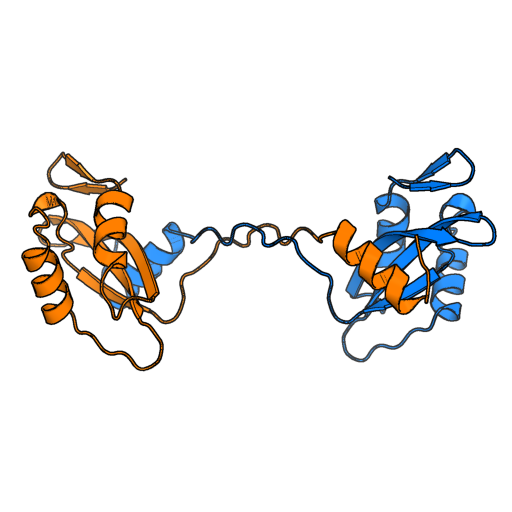? -6.02 18.734 -1.919 1 97.12 99 ILE B N 1
ATOM 1619 C CA . ILE B 1 99 ? -7.191 18.547 -1.067 1 97.12 99 ILE B CA 1
ATOM 1620 C C . ILE B 1 99 ? -7.324 19.719 -0.108 1 97.12 99 ILE B C 1
ATOM 1622 O O . ILE B 1 99 ? -8.422 20.266 0.073 1 97.12 99 ILE B O 1
ATOM 1626 N N . ALA B 1 100 ? -6.207 20.094 0.464 1 97.56 100 ALA B N 1
ATOM 1627 C CA . ALA B 1 100 ? -6.215 21.219 1.39 1 97.56 100 ALA B CA 1
ATOM 1628 C C . ALA B 1 100 ? -6.68 22.5 0.695 1 97.56 100 ALA B C 1
ATOM 1630 O O . ALA B 1 100 ? -7.523 23.234 1.224 1 97.56 100 ALA B O 1
ATOM 1631 N N . MET B 1 101 ? -6.176 22.781 -0.49 1 96.94 101 MET B N 1
ATOM 1632 C CA . MET B 1 101 ? -6.551 23.969 -1.25 1 96.94 101 MET B CA 1
ATOM 1633 C C . MET B 1 101 ? -8.047 23.969 -1.557 1 96.94 101 MET B C 1
ATOM 1635 O O . MET B 1 101 ? -8.703 25 -1.44 1 96.94 101 MET B O 1
ATOM 1639 N N . GLU B 1 102 ? -8.539 22.859 -1.924 1 96.94 102 GLU B N 1
ATOM 1640 C CA . GLU B 1 102 ? -9.961 22.734 -2.232 1 96.94 102 GLU B CA 1
ATOM 1641 C C . GLU B 1 102 ? -10.82 23.016 -1.006 1 96.94 102 GLU B C 1
ATOM 1643 O O . GLU B 1 102 ? -11.789 23.766 -1.084 1 96.94 102 GLU B O 1
ATOM 1648 N N . LYS B 1 103 ? -10.406 22.438 0.095 1 96.38 103 LYS B N 1
ATOM 1649 C CA . LYS B 1 103 ? -11.18 22.594 1.322 1 96.38 103 LYS B CA 1
ATOM 1650 C C . LYS B 1 103 ? -11.172 24.047 1.791 1 96.38 103 LYS B C 1
ATOM 1652 O O . LYS B 1 103 ? -12.148 24.531 2.367 1 96.38 103 LYS B O 1
ATOM 1657 N N . LEU B 1 104 ? -10.102 24.75 1.533 1 95.75 104 LEU B N 1
ATOM 1658 C CA . LEU B 1 104 ? -9.938 26.109 2.008 1 95.75 104 LEU B CA 1
ATOM 1659 C C . LEU B 1 104 ? -10.422 27.109 0.96 1 95.75 104 LEU B C 1
ATOM 1661 O O . LEU B 1 104 ? -10.484 28.312 1.225 1 95.75 104 LEU B O 1
ATOM 1665 N N . GLY B 1 105 ? -10.766 26.609 -0.165 1 95.12 105 GLY B N 1
ATOM 1666 C CA . GLY B 1 105 ? -11.211 27.484 -1.247 1 95.12 105 GLY B CA 1
ATOM 1667 C C . GLY B 1 105 ? -10.094 28.312 -1.838 1 95.12 105 GLY B C 1
ATOM 1668 O O . GLY B 1 105 ? -10.297 29.484 -2.172 1 95.12 105 GLY B O 1
ATOM 1669 N N . LEU B 1 106 ? -8.961 27.641 -1.862 1 93 106 LEU B N 1
ATOM 1670 C CA . LEU B 1 106 ? -7.801 28.359 -2.373 1 93 106 LEU B CA 1
ATOM 1671 C C . LEU B 1 106 ? -7.453 27.906 -3.783 1 93 106 LEU B C 1
ATOM 1673 O O . LEU B 1 106 ? -7.703 26.75 -4.141 1 93 106 LEU B O 1
ATOM 1677 N N . THR B 1 107 ? -6.996 28.797 -4.609 1 85.62 107 THR B N 1
ATOM 1678 C CA . THR B 1 107 ? -6.523 28.484 -5.953 1 85.62 107 THR B CA 1
ATOM 1679 C C . THR B 1 107 ? -5.031 28.766 -6.082 1 85.62 107 THR B C 1
ATOM 1681 O O . THR B 1 107 ? -4.488 29.625 -5.367 1 85.62 107 THR B O 1
ATOM 1684 N N . GLU B 1 108 ? -4.246 28.047 -6.883 1 79.56 108 GLU B N 1
ATOM 1685 C CA . GLU B 1 108 ? -2.82 28.266 -7.098 1 79.56 108 GLU B CA 1
ATOM 1686 C C . GLU B 1 108 ? -2.547 29.672 -7.613 1 79.56 108 GLU B C 1
ATOM 1688 O O . GLU B 1 108 ? -3.332 30.219 -8.391 1 79.56 108 GLU B O 1
#

pLDDT: mean 92.66, std 8.95, range [54.56, 98.81]

Foldseek 3Di:
DDQFPNDDDDFCVLQVQLCPPPFFPGWTWDWDQDPVDRIFIEIETETDPPDDDDPVRSQVSCVVVPPDPSSRGPYYDYDNDDDDDPPPPPDPVVVVVVVVCVVVVHDD/DDQFPNDDDDFCVLQVQLCPPPFFPGWTWDWDQDPVDRIFIEIETETDPPDDDDPVRSQVSCVVVPPDPSSRGPYYDYDNDDDDDPPPPDDPVVVVVVVVCVVVVHDD

Organism: Branchiostoma lanceolatum (NCBI:txid7740)

Sequence (216 aa):
MIIRNAYNVHPSVVEAPLSKHPKVQDVRIVSVPDPASVEEICACIILKEGQSVDSEEMKTFCVDIGMVPIEMPGYFIFLDEFPVVATLRKVDRKKLRLIAMEKLGLTEMIIRNAYNVHPSVVEAPLSKHPKVQDVRIVSVPDPASVEEICACIILKEGQSVDSEEMKTFCVDIGMVPIEMPGYFIFLDEFPVVATLRKVDRKKLRLIAMEKLGLTE

Nearest PDB structures (foldseek):
  2qvz-assembly1_X  TM=8.294E-01  e=6.865E-09  Alcaligenes sp. AL3007
  1t5d-assembly1_X-2  TM=8.175E-01  e=8.361E-09  Alcaligenes sp. AL3007
  3cw9-assembly1_B  TM=8.008E-01  e=4.628E-09  unclassified
  1t5h-assembly1_X-2  TM=8.247E-01  e=1.511E-08  Alcaligenes sp. AL3007
  2qvy-assembly1_X-2  TM=8.370E-01  e=4.048E-08  Alcaligenes sp. AL3007

InterPro domains:
  IPR025110 AMP-binding enzyme, C-terminal domain [PF13193] (14-83)
  IPR045851 AMP-binding enzyme domain superfamily [G3DSA:3.30.300.30] (1-104)

Solvent-accessible surface area (backbone atoms only — not comparable to full-atom values): 12606 Å² total; per-residue (Å²): 122,38,65,47,96,88,35,82,42,54,48,60,75,50,30,56,64,55,47,65,40,92,52,39,65,45,56,46,61,38,62,40,65,32,94,94,42,79,48,34,40,32,38,41,30,24,55,35,88,94,53,84,80,54,60,65,58,53,50,50,49,41,53,74,74,59,57,50,74,90,63,50,59,75,38,68,47,81,43,92,73,77,51,52,40,80,30,65,66,44,67,27,60,69,60,40,33,52,51,50,28,58,76,69,70,45,70,134,124,38,67,48,95,89,36,81,44,54,46,62,74,48,29,57,64,54,48,64,40,90,51,39,65,42,57,47,57,38,64,39,65,32,94,92,44,78,47,34,42,31,37,40,30,24,55,35,89,94,52,84,81,52,60,66,59,51,50,50,50,42,54,73,76,61,57,49,76,90,60,52,58,75,38,69,46,81,43,93,71,80,52,52,39,81,31,66,67,44,67,28,60,70,61,42,32,52,52,49,27,57,75,68,72,46,72,132

Secondary structure (DSSP, 8-state):
-EEETTEEE-HHHHHHHHTTSTTEEEEEEEEEE-SSSSEEEEEEEEEPTT----HHHHHHHHHHTT--GGG--SEEEE-S---EE----EE-HHHHHHHHHHHHT---/-EEETTEEE-HHHHHHHHTTSTTEEEEEEEEEE-SSSSEEEEEEEEEPTT----HHHHHHHHHHTT--GGG--SEEEE-S---EE----EE-HHHHHHHHHHHHT---